Protein AF-A0A9P8FHR8-F1 (afdb_monomer_lite)

Organism: Aureobasidium melanogenum (NCBI:txid46634)

pLDDT: mean 72.05, std 17.3, range [29.52, 96.38]

Structure (mmCIF, N/CA/C/O backbone):
data_AF-A0A9P8FHR8-F1
#
_entry.id   AF-A0A9P8FHR8-F1
#
loop_
_atom_site.group_PDB
_atom_site.id
_atom_site.type_symbol
_atom_site.label_atom_id
_atom_site.label_alt_id
_atom_site.label_comp_id
_atom_site.label_asym_id
_atom_site.label_entity_id
_atom_site.label_seq_id
_atom_site.pdbx_PDB_ins_code
_atom_site.Cartn_x
_atom_site.Cartn_y
_atom_site.Cartn_z
_atom_site.occupancy
_atom_site.B_iso_or_equiv
_atom_site.auth_seq_id
_atom_site.auth_comp_id
_atom_site.auth_asym_id
_atom_site.auth_atom_id
_atom_site.pdbx_PDB_model_num
ATOM 1 N N . MET A 1 1 ? -29.906 5.627 31.603 1.00 40.66 1 MET A N 1
ATOM 2 C CA . MET A 1 1 ? -30.115 5.302 30.172 1.00 40.66 1 MET A CA 1
ATOM 3 C C . MET A 1 1 ? -28.941 4.571 29.500 1.00 40.66 1 MET A C 1
ATOM 5 O O . MET A 1 1 ? -29.143 4.064 28.410 1.00 40.66 1 MET A O 1
ATOM 9 N N . HIS A 1 2 ? -27.767 4.415 30.135 1.00 33.56 2 HIS A N 1
ATOM 10 C CA . HIS A 1 2 ? -26.610 3.702 29.551 1.00 33.56 2 HIS A CA 1
ATOM 11 C C . HIS A 1 2 ? -26.687 2.160 29.569 1.00 33.56 2 HIS A C 1
ATOM 13 O O . HIS A 1 2 ? -26.010 1.507 28.785 1.00 33.56 2 HIS A O 1
ATOM 19 N N . ALA A 1 3 ? -27.528 1.555 30.414 1.00 30.45 3 ALA A N 1
ATOM 20 C CA . ALA A 1 3 ? -27.598 0.094 30.533 1.00 30.45 3 ALA A CA 1
ATOM 21 C C . ALA A 1 3 ? -28.314 -0.595 29.352 1.00 30.45 3 ALA A C 1
ATOM 23 O O . ALA A 1 3 ? -28.038 -1.751 29.055 1.00 30.45 3 ALA A O 1
ATOM 24 N N . ALA A 1 4 ? -29.215 0.104 28.652 1.00 29.52 4 ALA A N 1
ATOM 25 C CA . ALA A 1 4 ? -30.038 -0.502 27.603 1.00 29.52 4 ALA A CA 1
ATOM 26 C C . ALA A 1 4 ? -29.271 -0.735 26.286 1.00 29.52 4 ALA A C 1
ATOM 28 O O . ALA A 1 4 ? -29.532 -1.718 25.598 1.00 29.52 4 ALA A O 1
ATOM 29 N N . ALA A 1 5 ? -28.291 0.118 25.964 1.00 36.72 5 ALA A N 1
ATOM 30 C CA . ALA A 1 5 ? -27.472 -0.025 24.757 1.00 36.72 5 ALA A CA 1
ATOM 31 C C . ALA A 1 5 ? -26.473 -1.193 24.871 1.00 36.72 5 ALA A C 1
ATOM 33 O O . ALA A 1 5 ? -26.300 -1.959 23.927 1.00 36.72 5 ALA A O 1
ATOM 34 N N . HIS A 1 6 ? -25.909 -1.404 26.066 1.00 34.78 6 HIS A N 1
ATOM 35 C CA . HIS A 1 6 ? -24.962 -2.491 26.335 1.00 34.78 6 HIS A CA 1
ATOM 36 C C . HIS A 1 6 ? -25.619 -3.888 26.297 1.00 34.78 6 HIS A C 1
ATOM 38 O O . HIS A 1 6 ? -24.959 -4.876 25.978 1.00 34.78 6 HIS A O 1
ATOM 44 N N . ILE A 1 7 ? -26.924 -3.971 26.593 1.00 37.12 7 ILE A N 1
ATOM 45 C CA . ILE A 1 7 ? -27.714 -5.219 26.594 1.00 37.12 7 ILE A CA 1
ATOM 46 C C . ILE A 1 7 ? -28.162 -5.617 25.176 1.00 37.12 7 ILE A C 1
ATOM 48 O O . ILE A 1 7 ? -28.329 -6.799 24.881 1.00 37.12 7 ILE A O 1
ATOM 52 N N . LEU A 1 8 ? -28.353 -4.650 24.276 1.00 36.44 8 LEU A N 1
ATOM 53 C CA . LEU A 1 8 ? -28.779 -4.931 22.900 1.00 36.44 8 LEU A CA 1
ATOM 54 C C . LEU A 1 8 ? -27.618 -5.402 22.011 1.00 36.44 8 LEU A C 1
ATOM 56 O O . LEU A 1 8 ? -27.826 -6.245 21.141 1.00 36.44 8 LEU A O 1
ATOM 60 N N . GLN A 1 9 ? -26.395 -4.933 22.272 1.00 40.56 9 GLN A N 1
ATOM 61 C CA . GLN A 1 9 ? -25.203 -5.309 21.501 1.00 40.56 9 GLN A CA 1
ATOM 62 C C . GLN A 1 9 ? -24.646 -6.691 21.892 1.00 40.56 9 GLN A C 1
ATOM 64 O O . GLN A 1 9 ? -24.105 -7.401 21.050 1.00 40.56 9 GLN A O 1
ATOM 69 N N . THR A 1 10 ? -24.867 -7.120 23.138 1.00 42.03 10 THR A N 1
ATOM 70 C CA . THR A 1 10 ? -24.568 -8.486 23.608 1.00 42.03 10 THR A CA 1
ATOM 71 C C . THR A 1 10 ? -25.541 -9.518 23.029 1.00 42.03 10 THR A C 1
ATOM 73 O O . THR A 1 10 ? -25.114 -10.572 22.567 1.00 42.03 10 THR A O 1
ATOM 76 N N . ARG A 1 11 ? -26.839 -9.195 22.943 1.00 40.94 11 ARG A N 1
ATOM 77 C CA . ARG A 1 11 ? -27.872 -10.142 22.481 1.00 40.94 11 ARG A CA 1
ATOM 78 C C . ARG A 1 11 ? -27.801 -10.527 21.003 1.00 40.94 11 ARG A C 1
ATOM 80 O O . ARG A 1 11 ? -28.273 -11.602 20.645 1.00 40.94 11 ARG A O 1
ATOM 87 N N . HIS A 1 12 ? -27.248 -9.683 20.130 1.00 41.75 12 HIS A N 1
ATOM 88 C CA . HIS A 1 12 ? -27.156 -10.030 18.706 1.00 41.75 12 HIS A CA 1
ATOM 89 C C . HIS A 1 12 ? -26.028 -11.042 18.433 1.00 41.75 12 HIS A C 1
ATOM 91 O O . HIS A 1 12 ? -26.186 -11.941 17.607 1.00 41.75 12 HIS A O 1
ATOM 97 N N . LEU A 1 13 ? -24.938 -10.958 19.203 1.00 41.53 13 LEU A N 1
ATOM 98 C CA . LEU A 1 13 ? -23.765 -11.830 19.095 1.00 41.53 13 LEU A CA 1
ATOM 99 C C . LEU A 1 13 ? -23.966 -13.204 19.766 1.00 41.53 13 LEU A C 1
ATOM 101 O O . LEU A 1 13 ? -23.374 -14.188 19.331 1.00 41.53 13 LEU A O 1
ATOM 105 N N . GLU A 1 14 ? -24.853 -13.306 20.762 1.00 44.50 14 GLU A N 1
ATOM 106 C CA . GLU A 1 14 ? -25.209 -14.575 21.424 1.00 44.50 14 GLU A CA 1
ATOM 107 C C . GLU A 1 14 ? -25.916 -15.579 20.492 1.00 44.50 14 GLU A C 1
ATOM 109 O O . GLU A 1 14 ? -25.831 -16.786 20.707 1.00 44.50 14 GLU A O 1
ATOM 114 N N . SER A 1 15 ? -26.578 -15.108 19.427 1.00 45.06 15 SER A N 1
ATOM 115 C CA . SER A 1 15 ? -27.344 -15.966 18.506 1.00 45.06 15 SER A CA 1
ATOM 116 C C . SER A 1 15 ? -26.491 -16.810 17.544 1.00 45.06 15 SER A C 1
ATOM 118 O O . SER A 1 15 ? -27.025 -17.674 16.851 1.00 45.06 15 SER A O 1
ATOM 120 N N . LEU A 1 16 ? -25.171 -16.587 17.516 1.00 46.62 16 LEU A N 1
ATOM 121 C CA . LEU A 1 16 ? -24.219 -17.250 16.613 1.00 46.62 16 LEU A CA 1
ATOM 122 C C . LEU A 1 16 ? -23.285 -18.246 17.325 1.00 46.62 16 LEU A C 1
ATOM 124 O O . LEU A 1 16 ? -22.397 -18.819 16.694 1.00 46.62 16 LEU A O 1
ATOM 128 N N . VAL A 1 17 ? -23.469 -18.474 18.630 1.00 49.09 17 VAL A N 1
ATOM 129 C CA . VAL A 1 17 ? -22.619 -19.379 19.415 1.00 49.09 17 VAL A CA 1
ATOM 130 C C . VAL A 1 17 ? -23.202 -20.802 19.401 1.00 49.09 17 VAL A C 1
ATOM 132 O O . VAL A 1 17 ? -24.367 -20.980 19.760 1.00 49.09 17 VAL A O 1
ATOM 135 N N . PRO A 1 18 ? -22.424 -21.841 19.033 1.00 44.66 18 PRO A N 1
ATOM 136 C CA . PRO A 1 18 ? -22.881 -23.228 19.081 1.00 44.66 18 PRO A CA 1
ATOM 137 C C . PRO A 1 18 ? -23.344 -23.607 20.493 1.00 44.66 18 PRO A C 1
ATOM 139 O O . PRO A 1 18 ? -22.619 -23.406 21.472 1.00 44.66 18 PRO A O 1
ATOM 142 N N . ALA A 1 19 ? -24.547 -24.170 20.601 1.00 44.16 19 ALA A N 1
ATOM 143 C CA . ALA A 1 19 ? -25.094 -24.642 21.867 1.00 44.16 19 ALA A CA 1
ATOM 144 C C . ALA A 1 19 ? -24.208 -25.770 22.429 1.00 44.16 19 ALA A C 1
ATOM 146 O O . ALA A 1 19 ? -24.192 -26.874 21.890 1.00 44.16 19 ALA A O 1
ATOM 147 N N . GLY A 1 20 ? -23.444 -25.486 23.491 1.00 50.34 20 GLY A N 1
ATOM 148 C CA . GLY A 1 20 ? -22.604 -26.488 24.162 1.00 50.34 20 GLY A CA 1
ATOM 149 C C . GLY A 1 20 ? -21.317 -25.982 24.825 1.00 50.34 20 GLY A C 1
ATOM 150 O O . GLY A 1 20 ? -20.656 -26.761 25.504 1.00 50.34 20 GLY A O 1
ATOM 151 N N . LEU A 1 21 ? -20.944 -24.709 24.662 1.00 48.16 21 LEU A N 1
ATOM 152 C CA . LEU A 1 21 ? -19.766 -24.133 25.328 1.00 48.16 21 LEU A CA 1
ATOM 153 C C . LEU A 1 21 ? -20.104 -23.635 26.744 1.00 48.16 21 LEU A C 1
ATOM 155 O O . LEU A 1 21 ? -21.169 -23.061 26.962 1.00 48.16 21 LEU A O 1
ATOM 159 N N . SER A 1 22 ? -19.199 -23.856 27.705 1.00 50.97 22 SER A N 1
ATOM 160 C CA . SER A 1 22 ? -19.353 -23.369 29.085 1.00 50.97 22 SER A CA 1
ATOM 161 C C . SER A 1 22 ? -19.415 -21.837 29.138 1.00 50.97 22 SER A C 1
ATOM 163 O O . SER A 1 22 ? -18.889 -21.159 28.258 1.00 50.97 22 SER A O 1
ATOM 165 N N . ALA A 1 23 ? -20.020 -21.266 30.183 1.00 50.16 23 ALA A N 1
ATOM 166 C CA . ALA A 1 23 ? -20.128 -19.813 30.343 1.00 50.16 23 ALA A CA 1
ATOM 167 C C . ALA A 1 23 ? -18.751 -19.103 30.399 1.00 50.16 23 ALA A C 1
ATOM 169 O O . ALA A 1 23 ? -18.618 -17.984 29.900 1.00 50.16 23 ALA A O 1
ATOM 170 N N . GLU A 1 24 ? -17.700 -19.756 30.923 1.00 45.12 24 GLU A N 1
ATOM 171 C CA . GLU A 1 24 ? -16.313 -19.270 30.804 1.00 45.12 24 GLU A CA 1
ATOM 172 C C . GLU A 1 24 ? -15.755 -19.375 29.372 1.00 45.12 24 GLU A C 1
ATOM 174 O O . GLU A 1 24 ? -15.021 -18.489 28.926 1.00 45.12 24 GLU A O 1
ATOM 179 N N . ALA A 1 25 ? -16.126 -20.414 28.619 1.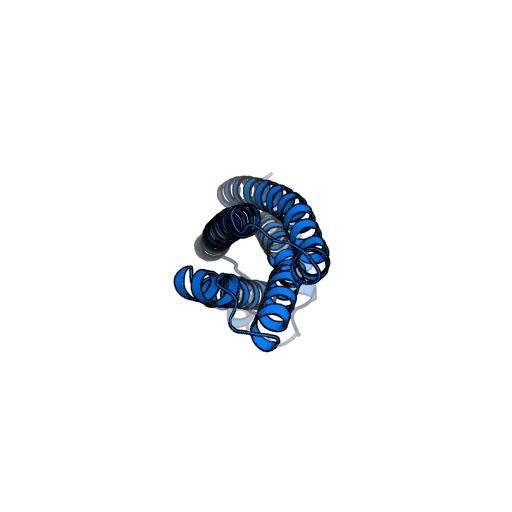00 43.97 25 ALA A N 1
ATOM 180 C CA . ALA A 1 25 ? -15.750 -20.561 27.214 1.00 43.97 25 ALA A CA 1
ATOM 181 C C . ALA A 1 25 ? -16.508 -19.578 26.302 1.00 43.97 25 ALA A C 1
ATOM 183 O O . ALA A 1 25 ? -15.982 -19.174 25.278 1.00 43.97 25 ALA A O 1
ATOM 184 N N . GLN A 1 26 ? -17.709 -19.131 26.678 1.00 45.81 26 GLN A N 1
ATOM 185 C CA . GLN A 1 26 ? -18.462 -18.094 25.959 1.00 45.81 26 GLN A CA 1
ATOM 186 C C . GLN A 1 26 ? -17.916 -16.682 26.224 1.00 45.81 26 GLN A C 1
ATOM 188 O O . GLN A 1 26 ? -17.882 -15.857 25.314 1.00 45.81 26 GLN A O 1
ATOM 193 N N . LYS A 1 27 ? -17.416 -16.412 27.439 1.00 49.81 27 LYS A N 1
ATOM 194 C CA . LYS A 1 27 ? -16.742 -15.144 27.784 1.00 49.81 27 LYS A CA 1
ATOM 195 C C . LYS A 1 27 ? -15.395 -14.942 27.089 1.00 49.81 27 LYS A C 1
ATOM 197 O O . LYS A 1 27 ? -14.960 -13.807 26.943 1.00 49.81 27 LYS A O 1
ATOM 202 N N . SER A 1 28 ? -14.736 -16.022 26.678 1.00 43.44 28 SER A N 1
ATOM 203 C CA . SER A 1 28 ? -13.379 -16.005 26.115 1.00 43.44 28 SER A CA 1
ATOM 204 C C . SER A 1 28 ? -13.323 -15.903 24.585 1.00 43.44 28 SER A C 1
ATOM 206 O O . SER A 1 28 ? -12.244 -16.049 24.015 1.00 43.44 28 SER A O 1
ATOM 208 N N . ILE A 1 29 ? -14.454 -15.657 23.905 1.00 47.12 29 ILE A N 1
ATOM 209 C CA . ILE A 1 29 ? -14.516 -15.725 22.433 1.00 47.12 29 ILE A CA 1
ATOM 210 C C . ILE A 1 29 ? -14.536 -14.355 21.720 1.00 47.12 29 ILE A C 1
ATOM 212 O O . ILE A 1 29 ? -14.174 -14.330 20.553 1.00 47.12 29 ILE A O 1
ATOM 216 N N . TRP A 1 30 ? -14.826 -13.202 22.340 1.00 56.53 30 TRP A N 1
ATOM 217 C CA . TRP A 1 30 ? -14.913 -11.947 21.555 1.00 56.53 30 TRP A CA 1
ATOM 218 C C . TRP A 1 30 ? -14.615 -10.654 22.324 1.00 56.53 30 TRP A C 1
ATOM 220 O O . TRP A 1 30 ? -15.529 -9.861 22.546 1.00 56.53 30 TRP A O 1
ATOM 230 N N . TYR A 1 31 ? -13.359 -10.368 22.675 1.00 62.97 31 TYR A N 1
ATOM 231 C CA . TYR A 1 31 ? -13.020 -9.014 23.133 1.00 62.97 31 TYR A CA 1
ATOM 232 C C . TYR A 1 31 ? -11.735 -8.500 22.485 1.00 62.97 31 TYR A C 1
ATOM 234 O O . TYR A 1 31 ? -10.643 -8.767 22.965 1.00 62.97 31 TYR A O 1
ATOM 242 N N . LEU A 1 32 ? -11.901 -7.732 21.402 1.00 66.81 32 LEU A N 1
ATOM 243 C CA . LEU A 1 32 ? -10.891 -6.774 20.945 1.00 66.81 32 LEU A CA 1
ATOM 244 C C . LEU A 1 32 ? -10.656 -5.760 22.064 1.00 66.81 32 LEU A C 1
ATOM 246 O O . LEU A 1 32 ? -11.605 -5.137 22.551 1.00 66.81 32 LEU A O 1
ATOM 250 N N . THR A 1 33 ? -9.404 -5.602 22.466 1.00 79.12 33 THR A N 1
ATOM 251 C CA . THR A 1 33 ? -9.002 -4.611 23.458 1.00 79.12 33 THR A CA 1
ATOM 252 C C . THR A 1 33 ? -8.590 -3.301 22.787 1.00 79.12 33 THR A C 1
ATOM 254 O O . THR A 1 33 ? -8.303 -3.237 21.589 1.00 79.12 33 THR A O 1
ATOM 257 N N . THR A 1 34 ? -8.522 -2.230 23.577 1.00 79.38 34 THR A N 1
ATOM 258 C CA . THR A 1 34 ? -7.906 -0.968 23.145 1.00 79.38 34 THR A CA 1
ATOM 259 C C . THR A 1 34 ? -6.454 -1.175 22.698 1.00 79.38 34 THR A C 1
ATOM 261 O O . THR A 1 34 ? -6.024 -0.541 21.741 1.00 79.38 34 THR A O 1
ATOM 264 N N . GLU A 1 35 ? -5.712 -2.071 23.356 1.00 84.25 35 GLU A N 1
ATOM 265 C CA . GLU A 1 35 ? -4.320 -2.390 23.013 1.00 84.25 35 GLU A CA 1
ATOM 266 C C . GLU A 1 35 ? -4.212 -3.087 21.649 1.00 84.25 35 GLU A C 1
ATOM 268 O O . GLU A 1 35 ? -3.348 -2.733 20.847 1.00 84.25 35 GLU A O 1
ATOM 273 N N . ASP A 1 36 ? -5.139 -3.998 21.336 1.00 82.00 36 ASP A N 1
ATOM 274 C CA . ASP A 1 36 ? -5.199 -4.657 20.026 1.00 82.00 36 ASP A CA 1
ATOM 275 C C . ASP A 1 36 ? -5.442 -3.643 18.903 1.00 82.00 36 ASP A C 1
ATOM 277 O O . ASP A 1 36 ? -4.725 -3.623 17.901 1.00 82.00 36 ASP A O 1
ATOM 281 N N . LEU A 1 37 ? -6.427 -2.755 19.081 1.00 81.88 37 LEU A N 1
ATOM 282 C CA . LEU A 1 37 ? -6.730 -1.710 18.100 1.00 81.88 37 LEU A CA 1
ATOM 283 C C . LEU A 1 37 ? -5.577 -0.728 17.921 1.00 81.88 37 LEU A C 1
ATOM 285 O O . LEU A 1 37 ? -5.288 -0.320 16.796 1.00 81.88 37 LEU A O 1
ATOM 289 N N . GLU A 1 38 ? -4.896 -0.378 19.008 1.00 86.25 38 GLU A N 1
ATOM 290 C CA . GLU A 1 38 ? -3.729 0.492 18.949 1.00 86.25 38 GLU A CA 1
ATOM 291 C C . GLU A 1 38 ? -2.562 -0.192 18.223 1.00 86.25 38 GLU A C 1
ATOM 293 O O . GLU A 1 38 ? -1.888 0.439 17.409 1.00 86.25 38 GLU A O 1
ATOM 298 N N . SER A 1 39 ? -2.379 -1.501 18.412 1.00 86.44 39 SER A N 1
ATOM 299 C CA . SER A 1 39 ? -1.413 -2.308 17.661 1.00 86.44 39 SER A CA 1
ATOM 300 C C . SER A 1 39 ? -1.708 -2.306 16.153 1.00 86.44 39 SER A C 1
ATOM 302 O O . SER A 1 39 ? -0.812 -2.037 15.345 1.00 86.44 39 SER A O 1
ATOM 304 N N . PHE A 1 40 ? -2.972 -2.501 15.752 1.00 84.94 40 PHE A N 1
ATOM 305 C CA . PHE A 1 40 ? -3.370 -2.415 14.339 1.00 84.94 40 PHE A CA 1
ATOM 306 C C . PHE A 1 40 ? -3.172 -1.012 13.765 1.00 84.94 40 PHE A C 1
ATOM 308 O O . PHE A 1 40 ? -2.647 -0.863 12.658 1.00 84.94 40 PHE A O 1
ATOM 315 N N . ARG A 1 41 ? -3.535 0.027 14.525 1.00 90.06 41 ARG A N 1
ATOM 316 C CA . ARG A 1 41 ? -3.350 1.423 14.118 1.00 90.06 41 ARG A CA 1
ATOM 317 C C . ARG A 1 41 ? -1.873 1.755 13.926 1.00 90.06 41 ARG A C 1
ATOM 319 O O . ARG A 1 41 ? -1.507 2.343 12.911 1.00 90.06 41 ARG A O 1
ATOM 326 N N . ILE A 1 42 ? -1.010 1.342 14.854 1.00 90.31 42 ILE A N 1
ATOM 327 C CA . ILE A 1 42 ? 0.446 1.494 14.732 1.00 90.31 42 ILE A CA 1
ATOM 328 C C . ILE A 1 42 ? 0.948 0.818 13.453 1.00 90.31 42 ILE A C 1
ATOM 330 O O . ILE A 1 42 ? 1.820 1.363 12.775 1.00 90.31 42 ILE A O 1
ATOM 334 N N . ASN A 1 43 ? 0.402 -0.342 13.086 1.00 85.75 43 ASN A N 1
ATOM 335 C CA . ASN A 1 43 ? 0.802 -0.992 11.848 1.00 85.75 43 ASN A CA 1
ATOM 336 C C . ASN A 1 43 ? 0.357 -0.236 10.586 1.00 85.75 43 ASN A C 1
ATOM 338 O O . ASN A 1 43 ? 1.139 -0.133 9.637 1.00 85.75 43 ASN A O 1
ATOM 342 N N . LEU A 1 44 ? -0.854 0.329 10.572 1.00 86.81 44 LEU A N 1
ATOM 343 C CA . LEU A 1 44 ? -1.288 1.229 9.497 1.00 86.81 44 LEU A CA 1
ATOM 344 C C . LEU A 1 44 ? -0.308 2.403 9.341 1.00 86.81 44 LEU A C 1
ATOM 346 O O . LEU A 1 44 ? 0.137 2.685 8.228 1.00 86.81 44 LEU A O 1
ATOM 350 N N . VAL A 1 45 ? 0.097 3.031 10.452 1.00 91.31 45 VAL A N 1
ATOM 351 C CA . VAL A 1 45 ? 1.085 4.125 10.452 1.00 91.31 45 VAL A CA 1
ATOM 352 C C . VAL A 1 45 ? 2.409 3.679 9.840 1.00 91.31 45 VAL A C 1
ATOM 354 O O . VAL A 1 45 ? 2.886 4.314 8.902 1.00 91.31 45 VAL A O 1
ATOM 357 N N . LYS A 1 46 ? 2.974 2.566 10.320 1.00 87.56 46 LYS A N 1
ATOM 358 C CA . LYS A 1 46 ? 4.247 2.029 9.815 1.00 87.56 46 LYS A CA 1
ATOM 359 C C . LYS A 1 46 ? 4.180 1.705 8.326 1.00 87.56 46 LYS A C 1
ATOM 361 O O . LYS A 1 46 ? 5.071 2.066 7.567 1.00 87.56 46 LYS A O 1
ATOM 366 N N . THR A 1 47 ? 3.101 1.061 7.893 1.00 82.94 47 THR A N 1
ATOM 367 C CA . THR A 1 47 ? 2.908 0.669 6.491 1.00 82.94 47 THR A CA 1
ATOM 368 C C . THR A 1 47 ? 2.777 1.898 5.585 1.00 82.94 47 THR A C 1
ATOM 370 O O . THR A 1 47 ? 3.348 1.934 4.491 1.00 82.94 47 THR A O 1
ATOM 373 N N . ARG A 1 48 ? 2.101 2.952 6.057 1.00 91.00 48 ARG A N 1
ATOM 374 C CA . ARG A 1 48 ? 2.063 4.253 5.380 1.00 91.00 48 ARG A CA 1
ATOM 375 C C . ARG A 1 48 ? 3.456 4.884 5.294 1.00 91.00 48 ARG A C 1
ATOM 377 O O . ARG A 1 48 ? 3.844 5.361 4.235 1.00 91.00 48 ARG A O 1
ATOM 384 N N . GLU A 1 49 ? 4.231 4.878 6.374 1.00 87.19 49 GLU A N 1
ATOM 385 C CA . GLU A 1 49 ? 5.598 5.421 6.376 1.00 87.19 49 GLU A CA 1
ATOM 386 C C . GLU A 1 49 ? 6.519 4.680 5.396 1.00 87.19 49 GLU A C 1
ATOM 388 O O . GLU A 1 49 ? 7.237 5.321 4.632 1.00 87.19 49 GLU A O 1
ATOM 393 N N . MET A 1 50 ? 6.434 3.348 5.325 1.00 81.88 50 MET A N 1
ATOM 394 C CA . MET A 1 50 ? 7.150 2.555 4.315 1.00 81.88 50 MET A CA 1
ATOM 395 C C . MET A 1 50 ? 6.722 2.919 2.888 1.00 81.88 50 MET A C 1
ATOM 397 O O . MET A 1 50 ? 7.555 3.030 1.991 1.00 81.88 50 MET A O 1
ATOM 401 N N . THR A 1 51 ? 5.429 3.175 2.676 1.00 84.19 51 THR A N 1
ATOM 402 C CA . THR A 1 51 ? 4.910 3.628 1.376 1.00 84.19 51 THR A CA 1
ATOM 403 C C . THR A 1 51 ? 5.519 4.977 0.967 1.00 84.19 51 THR A C 1
ATOM 405 O O . THR A 1 51 ? 5.883 5.151 -0.194 1.00 84.19 51 THR A O 1
ATOM 408 N N . ALA A 1 52 ? 5.724 5.904 1.912 1.00 85.44 52 ALA A N 1
ATOM 409 C CA . ALA A 1 52 ? 6.408 7.175 1.646 1.00 85.44 52 ALA A CA 1
ATOM 410 C C . ALA A 1 52 ? 7.881 6.984 1.234 1.00 85.44 52 ALA A C 1
ATOM 412 O O . ALA A 1 52 ? 8.383 7.701 0.368 1.00 85.44 52 ALA A O 1
ATOM 413 N N . VAL A 1 53 ? 8.579 5.999 1.813 1.00 82.81 53 VAL A N 1
ATOM 414 C CA . VAL A 1 53 ? 9.952 5.644 1.403 1.00 82.81 53 VAL A CA 1
ATOM 415 C C . VAL A 1 53 ? 9.971 5.134 -0.041 1.00 82.81 53 VAL A C 1
ATOM 417 O O . VAL A 1 53 ? 10.805 5.567 -0.838 1.00 82.81 53 VAL A O 1
ATOM 420 N N . ILE A 1 54 ? 9.017 4.272 -0.408 1.00 78.50 54 ILE A N 1
ATOM 421 C CA . ILE A 1 54 ? 8.867 3.765 -1.781 1.00 78.50 54 ILE A CA 1
ATOM 422 C C . ILE A 1 54 ? 8.561 4.910 -2.759 1.00 78.50 54 ILE A C 1
ATOM 424 O O . ILE A 1 54 ? 9.135 4.959 -3.849 1.00 78.50 54 ILE A O 1
ATOM 428 N N . GLU A 1 55 ? 7.698 5.855 -2.379 1.00 83.50 55 GLU A N 1
ATOM 429 C CA . GLU A 1 55 ? 7.399 7.045 -3.182 1.00 83.50 55 GLU A CA 1
ATOM 430 C C . GLU A 1 55 ? 8.655 7.893 -3.433 1.00 83.50 55 GLU A C 1
ATOM 432 O O . GLU A 1 55 ? 8.935 8.281 -4.572 1.00 83.50 55 GLU A O 1
ATOM 437 N N . ALA A 1 56 ? 9.450 8.141 -2.390 1.00 83.75 56 ALA A N 1
ATOM 438 C CA . ALA A 1 56 ? 10.700 8.884 -2.506 1.00 83.75 56 ALA A CA 1
ATOM 439 C C . ALA A 1 56 ? 11.693 8.178 -3.445 1.00 83.75 56 ALA A C 1
ATOM 441 O O . ALA A 1 56 ? 12.273 8.821 -4.325 1.00 83.75 56 ALA A O 1
ATOM 442 N N . ALA A 1 57 ? 11.830 6.853 -3.324 1.00 76.25 57 ALA A N 1
ATOM 443 C CA . ALA A 1 57 ? 12.663 6.048 -4.215 1.00 76.25 57 ALA A CA 1
ATOM 444 C C . ALA A 1 57 ? 12.178 6.112 -5.678 1.00 76.25 57 ALA A C 1
ATOM 446 O O . ALA A 1 57 ? 12.986 6.278 -6.595 1.00 76.25 57 ALA A O 1
ATOM 447 N N . LEU A 1 58 ? 10.861 6.068 -5.919 1.00 79.75 58 LEU A N 1
ATOM 448 C CA . LEU A 1 58 ? 10.283 6.259 -7.257 1.00 79.75 58 LEU A CA 1
ATOM 449 C C . LEU A 1 58 ? 10.573 7.649 -7.831 1.00 79.75 58 LEU A C 1
ATOM 451 O O . LEU A 1 58 ? 10.866 7.787 -9.022 1.00 79.75 58 LEU A O 1
ATOM 455 N N . GLN A 1 59 ? 10.482 8.692 -7.007 1.00 83.12 59 GLN A N 1
ATOM 456 C CA . GLN A 1 59 ? 10.757 10.063 -7.429 1.00 83.12 59 GLN A CA 1
ATOM 457 C C . GLN A 1 59 ? 12.243 10.257 -7.768 1.00 83.12 59 GLN A C 1
ATOM 459 O O . GLN A 1 59 ? 12.570 10.922 -8.760 1.00 83.12 59 GLN A O 1
ATOM 464 N N . GLN A 1 60 ? 13.140 9.646 -6.994 1.00 79.06 60 GLN A N 1
ATOM 465 C CA . GLN A 1 60 ? 14.571 9.625 -7.288 1.00 79.06 60 GLN A CA 1
ATOM 466 C C . GLN A 1 60 ? 14.852 8.889 -8.603 1.00 79.06 60 GLN A C 1
ATOM 468 O O . GLN A 1 60 ? 15.494 9.451 -9.492 1.00 79.06 60 GLN A O 1
ATOM 473 N N . LEU A 1 61 ? 14.270 7.702 -8.794 1.00 75.25 61 LEU A N 1
ATOM 474 C CA . LEU A 1 61 ? 14.367 6.951 -10.043 1.00 75.25 61 LEU A CA 1
ATOM 475 C C . LEU A 1 61 ? 13.894 7.769 -11.253 1.00 75.25 61 LEU A C 1
ATOM 477 O O . LEU A 1 61 ? 14.558 7.792 -12.287 1.00 75.25 61 LEU A O 1
ATOM 481 N N . ASN A 1 62 ? 12.754 8.453 -11.144 1.00 78.94 62 ASN A N 1
ATOM 482 C CA . ASN A 1 62 ? 12.235 9.288 -12.228 1.00 78.94 62 ASN A CA 1
ATOM 483 C C . ASN A 1 62 ? 13.212 10.413 -12.603 1.00 78.94 62 ASN A C 1
ATOM 485 O O . ASN A 1 62 ? 13.370 10.734 -13.781 1.00 78.94 62 ASN A O 1
ATOM 489 N N . THR A 1 63 ? 13.881 10.987 -11.603 1.00 79.12 63 THR A N 1
ATOM 490 C CA . THR A 1 63 ? 14.895 12.032 -11.787 1.00 79.12 63 THR A CA 1
ATOM 491 C C . THR A 1 63 ? 16.123 11.476 -12.503 1.00 79.12 63 THR A C 1
ATOM 493 O O . THR A 1 63 ? 16.590 12.065 -13.474 1.00 79.12 63 THR A O 1
ATOM 496 N N . GLU A 1 64 ? 16.610 10.304 -12.103 1.00 74.25 64 GLU A N 1
ATOM 497 C CA . GLU A 1 64 ? 17.732 9.646 -12.778 1.00 74.25 64 GLU A CA 1
ATOM 498 C C . GLU A 1 64 ? 17.397 9.266 -14.221 1.00 74.25 64 GLU A C 1
ATOM 500 O O . GLU A 1 64 ? 18.166 9.559 -15.134 1.00 74.25 64 GLU A O 1
ATOM 505 N N . ILE A 1 65 ? 16.212 8.699 -14.454 1.00 72.44 65 ILE A N 1
ATOM 506 C CA . ILE A 1 65 ? 15.711 8.402 -15.798 1.00 72.44 65 ILE A CA 1
ATOM 507 C C . ILE A 1 65 ? 15.609 9.683 -16.646 1.00 72.44 65 ILE A C 1
ATOM 509 O O . ILE A 1 65 ? 15.834 9.639 -17.854 1.00 72.44 65 ILE A O 1
ATOM 513 N N . HIS A 1 66 ? 15.254 10.824 -16.052 1.00 72.31 66 HIS A N 1
ATOM 514 C CA . HIS A 1 66 ? 15.231 12.108 -16.754 1.00 72.31 66 HIS A CA 1
ATOM 515 C C . HIS A 1 66 ? 16.640 12.617 -17.098 1.00 72.31 66 HIS A C 1
ATOM 517 O O . HIS A 1 66 ? 16.829 13.183 -18.171 1.00 72.31 66 HIS A O 1
ATOM 523 N N . ASN A 1 67 ? 17.617 12.380 -16.220 1.00 68.44 67 ASN A N 1
ATOM 524 C CA . ASN A 1 67 ? 18.997 12.849 -16.369 1.00 68.44 67 ASN A CA 1
ATOM 525 C C . ASN A 1 67 ? 19.841 12.001 -17.333 1.00 68.44 67 ASN A C 1
ATOM 527 O O . ASN A 1 67 ? 20.860 12.473 -17.838 1.00 68.44 67 ASN A O 1
ATOM 531 N N . ILE A 1 68 ? 19.447 10.755 -17.607 1.00 65.25 68 ILE A N 1
ATOM 532 C CA . ILE A 1 68 ? 20.074 9.963 -18.667 1.00 65.25 68 ILE A CA 1
ATOM 533 C C . ILE A 1 68 ? 19.707 10.616 -20.009 1.00 65.25 68 ILE A C 1
ATOM 535 O O . ILE A 1 68 ? 18.533 10.728 -20.348 1.00 65.25 68 ILE A O 1
ATOM 539 N N . ASN A 1 69 ? 20.702 11.029 -20.800 1.00 54.78 69 ASN A N 1
ATOM 540 C CA . ASN A 1 69 ? 20.490 11.474 -22.182 1.00 54.78 69 ASN A CA 1
ATOM 541 C C . ASN A 1 69 ? 20.051 10.274 -23.039 1.00 54.78 69 ASN A C 1
ATOM 543 O O . ASN A 1 69 ? 20.877 9.546 -23.592 1.00 54.78 69 ASN A O 1
ATOM 547 N N . ILE A 1 70 ? 18.742 10.023 -23.097 1.00 61.09 70 ILE A N 1
ATOM 548 C CA . ILE A 1 70 ? 18.170 8.868 -23.794 1.00 61.09 70 ILE A CA 1
ATOM 549 C C . ILE A 1 70 ? 17.885 9.228 -25.254 1.00 61.09 70 ILE A C 1
ATOM 551 O O . ILE A 1 70 ? 16.960 9.983 -25.543 1.00 61.09 70 ILE A O 1
ATOM 555 N N . CYS A 1 71 ? 18.644 8.649 -26.185 1.00 53.62 71 CYS A N 1
ATOM 556 C CA . CYS A 1 71 ? 18.433 8.806 -27.627 1.00 53.62 71 CYS A CA 1
ATOM 557 C C . CYS A 1 71 ? 18.115 7.459 -28.296 1.00 53.62 71 CYS A C 1
ATOM 559 O O . CYS A 1 71 ? 18.523 6.395 -27.826 1.00 53.62 71 CYS A O 1
ATOM 561 N N . GLY A 1 72 ? 17.399 7.502 -29.424 1.00 59.78 72 GLY A N 1
ATOM 562 C CA . GLY A 1 72 ? 17.127 6.318 -30.244 1.00 59.78 72 GLY A CA 1
ATOM 563 C C . GLY A 1 72 ? 16.222 5.273 -29.556 1.00 59.78 72 GLY A C 1
ATOM 564 O O . GLY A 1 72 ? 15.342 5.648 -28.781 1.00 59.78 72 GLY A O 1
ATOM 565 N N . PRO A 1 73 ? 16.415 3.963 -29.813 1.00 59.53 73 PRO A N 1
ATOM 566 C CA . PRO A 1 73 ? 15.534 2.883 -29.337 1.00 59.53 73 PRO A CA 1
ATOM 567 C C . PRO A 1 73 ? 15.342 2.798 -27.813 1.00 59.53 73 PRO A C 1
ATOM 569 O O . PRO A 1 73 ? 14.324 2.288 -27.346 1.00 59.53 73 PRO A O 1
ATOM 572 N N . ILE A 1 74 ? 16.297 3.312 -27.030 1.00 65.12 74 ILE A N 1
ATOM 573 C CA . ILE A 1 74 ? 16.220 3.334 -25.561 1.00 65.12 74 ILE A CA 1
ATOM 574 C C . ILE A 1 74 ? 15.147 4.332 -25.097 1.00 65.12 74 ILE A C 1
ATOM 576 O O . ILE A 1 74 ? 14.422 4.053 -24.147 1.00 65.12 74 ILE A O 1
ATOM 580 N N . SER A 1 75 ? 14.978 5.456 -25.805 1.00 68.69 75 SER A N 1
ATOM 581 C CA . SER A 1 75 ? 13.946 6.455 -25.493 1.00 68.69 75 SER A CA 1
ATOM 582 C C . SER A 1 75 ? 12.542 5.853 -25.621 1.00 68.69 75 SER A C 1
ATOM 584 O O . SER A 1 75 ? 11.739 5.911 -24.689 1.00 68.69 75 SER A O 1
ATOM 586 N N . THR A 1 76 ? 12.299 5.118 -26.712 1.00 72.75 76 THR A N 1
ATOM 587 C CA . THR A 1 76 ? 11.032 4.414 -26.968 1.00 72.75 76 THR A CA 1
ATOM 588 C C . THR A 1 76 ? 10.710 3.359 -25.904 1.00 72.75 76 THR A C 1
ATOM 590 O O . THR A 1 76 ? 9.542 3.111 -25.612 1.00 72.75 76 THR A O 1
ATOM 593 N N . ALA A 1 77 ? 11.731 2.741 -25.305 1.00 72.81 77 ALA A N 1
ATOM 594 C CA . ALA A 1 77 ? 11.560 1.739 -24.257 1.00 72.81 77 ALA A CA 1
ATOM 595 C C . ALA A 1 77 ? 11.329 2.356 -22.861 1.00 72.81 77 ALA A C 1
ATOM 597 O O . ALA A 1 77 ? 10.711 1.725 -22.004 1.00 72.81 77 ALA A O 1
ATOM 598 N N . VAL A 1 78 ? 11.784 3.593 -22.637 1.00 77.81 78 VAL A N 1
ATOM 599 C CA . VAL A 1 78 ? 11.674 4.307 -21.354 1.00 77.81 78 VAL A CA 1
ATOM 600 C C . VAL A 1 78 ? 10.383 5.127 -21.234 1.00 77.81 78 VAL A C 1
ATOM 602 O O . VAL A 1 78 ? 9.855 5.280 -20.131 1.0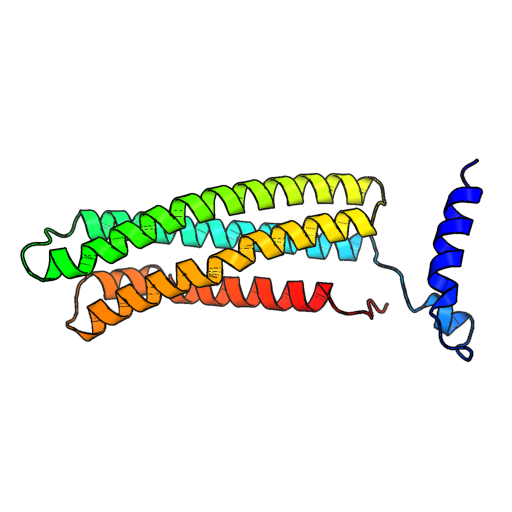0 77.81 78 VAL A O 1
ATOM 605 N N . ASP A 1 79 ? 9.821 5.623 -22.336 1.00 81.56 79 ASP A N 1
ATOM 606 C CA . ASP A 1 79 ? 8.575 6.405 -22.318 1.00 81.56 79 ASP A CA 1
ATOM 607 C C . ASP A 1 79 ? 7.384 5.703 -21.630 1.00 81.56 79 ASP A C 1
ATOM 609 O O . ASP A 1 79 ? 6.688 6.353 -20.834 1.00 81.56 79 ASP A O 1
ATOM 613 N N . PRO A 1 80 ? 7.136 4.393 -21.851 1.00 83.56 80 PRO A N 1
ATOM 614 C CA . PRO A 1 80 ? 6.110 3.659 -21.114 1.00 83.56 80 PRO A CA 1
ATOM 615 C C . PRO A 1 80 ? 6.356 3.646 -19.601 1.00 83.56 80 PRO A C 1
ATOM 617 O O . PRO A 1 80 ? 5.401 3.780 -18.837 1.00 83.56 80 PRO A O 1
ATOM 620 N N . ILE A 1 81 ? 7.619 3.569 -19.169 1.00 82.25 81 ILE A N 1
ATOM 621 C CA . ILE A 1 81 ? 8.011 3.563 -17.752 1.00 82.25 81 ILE A CA 1
ATOM 622 C C . ILE A 1 81 ? 7.783 4.937 -17.128 1.00 82.25 81 ILE A C 1
ATOM 624 O O . ILE A 1 81 ? 7.146 5.038 -16.085 1.00 82.25 81 ILE A O 1
ATOM 628 N N . LYS A 1 82 ? 8.192 6.023 -17.800 1.00 83.19 82 LYS A N 1
ATOM 629 C CA . LYS A 1 82 ? 7.894 7.400 -17.355 1.00 83.19 82 LYS A CA 1
ATOM 630 C C . LYS A 1 82 ? 6.390 7.643 -17.217 1.00 83.19 82 LYS A C 1
ATOM 632 O O . LYS A 1 82 ? 5.944 8.399 -16.354 1.00 83.19 82 LYS A O 1
ATOM 637 N N . ARG A 1 83 ? 5.575 7.049 -18.095 1.00 87.06 83 ARG A N 1
ATOM 638 C CA . ARG A 1 83 ? 4.108 7.119 -17.996 1.00 87.06 83 ARG A CA 1
ATOM 639 C C . ARG A 1 83 ? 3.584 6.300 -16.813 1.00 87.06 83 ARG A C 1
ATOM 641 O O . ARG A 1 83 ? 2.725 6.799 -16.093 1.00 87.06 83 ARG A O 1
ATOM 648 N N . ALA A 1 84 ? 4.112 5.096 -16.598 1.00 86.62 84 ALA A N 1
ATOM 649 C CA . ALA A 1 84 ? 3.747 4.247 -15.467 1.00 86.62 84 ALA A CA 1
ATOM 650 C C . ALA A 1 84 ? 4.096 4.903 -14.122 1.00 86.62 84 ALA A C 1
ATOM 652 O O . ALA A 1 84 ? 3.236 4.952 -13.249 1.00 86.62 84 ALA A O 1
ATOM 653 N N . ILE A 1 85 ? 5.292 5.491 -13.988 1.00 86.50 85 ILE A N 1
ATOM 654 C CA . ILE A 1 85 ? 5.716 6.214 -12.779 1.00 86.50 85 ILE A CA 1
ATOM 655 C C . ILE A 1 85 ? 4.787 7.399 -12.491 1.00 86.50 85 ILE A C 1
ATOM 657 O O . ILE A 1 85 ? 4.325 7.541 -11.364 1.00 86.50 85 ILE A O 1
ATOM 661 N N . ARG A 1 86 ? 4.452 8.217 -13.500 1.00 87.31 86 ARG A N 1
ATOM 662 C CA . ARG A 1 86 ? 3.520 9.348 -13.323 1.00 87.31 86 ARG A CA 1
ATOM 663 C C . ARG A 1 86 ? 2.147 8.898 -12.830 1.00 87.31 86 ARG A C 1
ATOM 665 O O . ARG A 1 86 ? 1.652 9.440 -11.852 1.00 87.31 86 ARG A O 1
ATOM 672 N N . LYS A 1 87 ? 1.580 7.866 -13.459 1.00 89.00 87 LYS A N 1
ATOM 673 C CA . LYS A 1 87 ? 0.295 7.300 -13.034 1.00 89.00 87 LYS A CA 1
ATOM 674 C C . LYS A 1 87 ? 0.371 6.710 -11.624 1.00 89.00 87 LYS A C 1
ATOM 676 O O . LYS A 1 87 ? -0.559 6.859 -10.845 1.00 89.00 87 LYS A O 1
ATOM 681 N N . CYS A 1 88 ? 1.469 6.030 -11.296 1.00 87.81 88 CYS A N 1
ATOM 682 C CA . CYS A 1 88 ? 1.675 5.475 -9.963 1.00 87.81 88 CYS A CA 1
ATOM 683 C C . CYS A 1 88 ? 1.755 6.579 -8.910 1.00 87.81 88 CYS A C 1
ATOM 685 O O . CYS A 1 88 ? 1.181 6.410 -7.846 1.00 87.81 88 CYS A O 1
ATOM 687 N N . LYS A 1 89 ? 2.400 7.711 -9.209 1.00 87.69 89 LYS A N 1
ATOM 688 C CA . LYS A 1 89 ? 2.497 8.842 -8.282 1.00 87.69 89 LYS A CA 1
ATOM 689 C C . LYS A 1 89 ? 1.126 9.392 -7.886 1.00 87.69 89 LYS A C 1
ATOM 691 O O . LYS A 1 89 ? 0.864 9.526 -6.702 1.00 87.69 89 LYS A O 1
ATOM 696 N N . GLU A 1 90 ? 0.246 9.634 -8.858 1.00 87.12 90 GLU A N 1
ATOM 697 C CA . GLU A 1 90 ? -1.125 10.108 -8.596 1.00 87.12 90 GLU A CA 1
ATOM 698 C C . GLU A 1 90 ? -1.898 9.137 -7.686 1.00 87.12 90 GLU A C 1
ATOM 700 O O . GLU A 1 90 ? -2.602 9.544 -6.765 1.00 87.12 90 GLU A O 1
ATOM 705 N N . VAL A 1 91 ? -1.733 7.833 -7.925 1.00 88.69 91 VAL A N 1
ATOM 706 C CA . VAL A 1 91 ? -2.387 6.783 -7.133 1.00 88.69 91 VAL A CA 1
ATOM 707 C C . VAL A 1 91 ? -1.783 6.681 -5.726 1.00 88.69 91 VAL A C 1
ATOM 709 O O . VAL A 1 91 ? -2.530 6.542 -4.763 1.00 88.69 91 VAL A O 1
ATOM 712 N N . VAL A 1 92 ? -0.457 6.779 -5.590 1.00 89.38 92 VAL A N 1
ATOM 713 C CA . VAL A 1 92 ? 0.243 6.768 -4.293 1.00 89.38 92 VAL A CA 1
ATOM 714 C C . VAL A 1 92 ? -0.173 7.967 -3.447 1.00 89.38 92 VAL A C 1
ATOM 716 O O . VAL A 1 92 ? -0.521 7.779 -2.288 1.00 89.38 92 VAL A O 1
ATOM 719 N N . GLU A 1 93 ? -0.196 9.171 -4.020 1.00 90.00 93 GLU A N 1
ATOM 720 C CA . GLU A 1 93 ? -0.598 10.395 -3.319 1.00 90.00 93 GLU A CA 1
ATOM 721 C C . GLU A 1 93 ? -2.023 10.270 -2.759 1.00 90.00 93 GLU A C 1
ATOM 723 O O . GLU A 1 93 ? -2.240 10.460 -1.561 1.00 90.00 93 GLU A O 1
ATOM 728 N N . SER A 1 94 ? -2.972 9.833 -3.594 1.00 90.88 94 SER A N 1
ATOM 729 C CA . SER A 1 94 ? -4.361 9.613 -3.177 1.00 90.88 94 SER A CA 1
ATOM 730 C C . SER A 1 94 ? -4.494 8.525 -2.102 1.00 90.88 94 SER A C 1
ATOM 732 O O . SER A 1 94 ? -5.219 8.707 -1.121 1.00 90.88 94 SER A O 1
ATOM 734 N N . ALA A 1 95 ? -3.775 7.408 -2.246 1.00 90.88 95 ALA A N 1
ATOM 735 C CA . ALA A 1 95 ? -3.807 6.320 -1.274 1.00 90.88 95 ALA A CA 1
ATOM 736 C C . ALA A 1 95 ? -3.212 6.733 0.082 1.00 90.88 95 ALA A C 1
ATOM 738 O O . ALA A 1 95 ? -3.747 6.386 1.136 1.00 90.88 95 ALA A O 1
ATOM 739 N N . MET A 1 96 ? -2.127 7.508 0.062 1.00 92.12 96 MET A N 1
ATOM 740 C CA . MET A 1 96 ? -1.454 8.024 1.253 1.00 92.12 96 MET A CA 1
ATOM 741 C C . MET A 1 96 ? -2.308 9.041 2.010 1.00 92.12 96 MET A C 1
ATOM 743 O O . MET A 1 96 ? -2.351 9.004 3.243 1.00 92.12 96 MET A O 1
ATOM 747 N N . GLU A 1 97 ? -3.000 9.928 1.290 1.00 93.56 97 GLU A N 1
ATOM 748 C CA . GLU A 1 97 ? -3.968 10.855 1.878 1.00 93.56 97 GLU A CA 1
ATOM 749 C C . GLU A 1 97 ? -5.114 10.088 2.546 1.00 93.56 97 GLU A C 1
ATOM 751 O O . GLU A 1 97 ? -5.369 10.281 3.736 1.00 93.56 97 GLU A O 1
ATOM 756 N N . SER A 1 98 ? -5.722 9.139 1.827 1.00 93.31 98 SER A N 1
ATOM 757 C CA . SER A 1 98 ? -6.798 8.297 2.356 1.00 93.31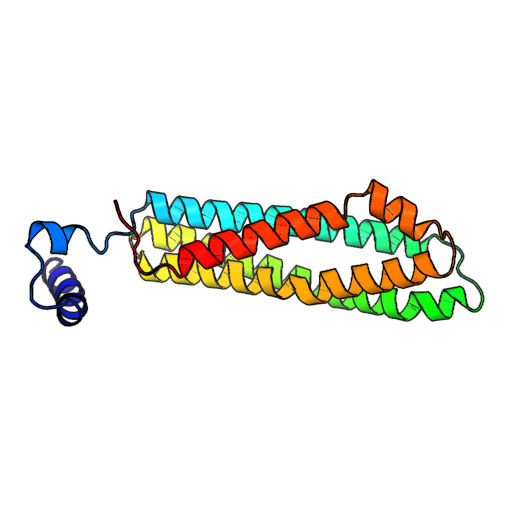 98 SER A CA 1
ATOM 758 C C . SER A 1 98 ? -6.370 7.538 3.616 1.00 93.31 98 SER A C 1
ATOM 760 O O . SER A 1 98 ? -7.049 7.594 4.642 1.00 93.31 98 SER A O 1
ATOM 762 N N . ALA A 1 99 ? -5.201 6.895 3.599 1.00 91.88 99 ALA A N 1
ATOM 763 C CA . ALA A 1 99 ? -4.694 6.165 4.755 1.00 91.88 99 ALA A CA 1
ATOM 764 C C . ALA A 1 99 ? -4.398 7.066 5.962 1.00 91.88 99 ALA A C 1
ATOM 766 O O . ALA A 1 99 ? -4.581 6.641 7.103 1.00 91.88 99 ALA A O 1
ATOM 767 N N . ARG A 1 100 ? -3.965 8.316 5.742 1.00 94.56 100 ARG A N 1
ATOM 768 C CA . ARG A 1 100 ? -3.806 9.301 6.823 1.00 94.56 100 ARG A CA 1
ATOM 769 C C . ARG A 1 100 ? -5.155 9.682 7.425 1.00 94.56 100 ARG A C 1
ATOM 771 O O . ARG A 1 100 ? -5.272 9.676 8.647 1.00 94.56 100 ARG A O 1
ATOM 778 N N . THR A 1 101 ? -6.171 9.931 6.603 1.00 96.38 101 THR A N 1
ATOM 779 C CA . THR A 1 101 ? -7.532 10.182 7.098 1.00 96.38 101 THR A CA 1
ATOM 780 C C . THR A 1 101 ? -8.038 9.010 7.940 1.00 96.38 101 THR A C 1
ATOM 782 O O . THR A 1 101 ? -8.556 9.216 9.034 1.00 96.38 101 THR A O 1
ATOM 785 N N . GLN A 1 102 ? -7.831 7.774 7.485 1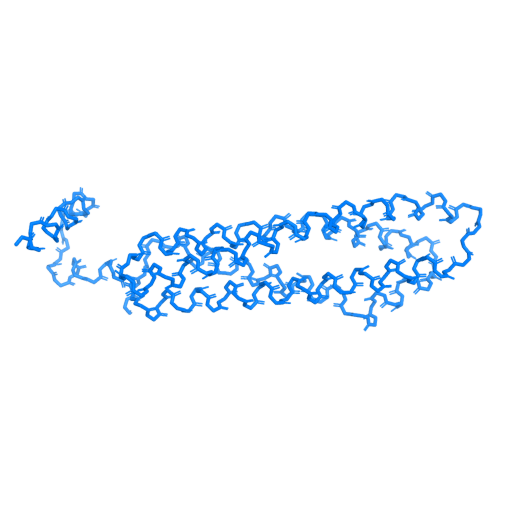.00 94.88 102 GLN A N 1
ATOM 786 C CA . GLN A 1 102 ? -8.251 6.583 8.226 1.00 94.88 102 GLN A CA 1
ATOM 787 C C . GLN A 1 102 ? -7.479 6.379 9.537 1.00 94.88 102 GLN A C 1
ATOM 789 O O . GLN A 1 102 ? -8.040 5.930 10.539 1.00 94.88 102 GLN A O 1
ATOM 794 N N . GLU A 1 103 ? -6.203 6.762 9.582 1.00 94.25 103 GLU A N 1
ATOM 795 C CA . GLU A 1 103 ? -5.434 6.795 10.828 1.00 94.25 103 GLU A CA 1
ATOM 796 C C . GLU A 1 103 ? -6.041 7.775 11.850 1.00 94.25 103 GLU A C 1
ATOM 798 O O . GLU A 1 103 ? -6.179 7.448 13.029 1.00 94.25 103 GLU A O 1
ATOM 803 N N . GLU A 1 104 ? -6.411 8.977 11.411 1.00 95.50 104 GLU A N 1
ATOM 804 C CA . GLU A 1 104 ? -7.007 9.999 12.278 1.00 95.50 104 GLU A CA 1
ATOM 805 C C . GLU A 1 104 ? -8.394 9.574 12.777 1.00 95.50 104 GLU A C 1
ATOM 807 O O . GLU A 1 104 ? -8.686 9.673 13.973 1.00 95.50 104 GLU A O 1
ATOM 812 N N . VAL A 1 105 ? -9.224 9.032 11.880 1.00 94.44 105 VAL A N 1
ATOM 813 C CA . VAL A 1 105 ? -10.557 8.507 12.203 1.00 94.44 105 VAL A CA 1
ATOM 814 C C . VAL A 1 105 ? -10.461 7.348 13.192 1.00 94.44 105 VAL A C 1
ATOM 816 O O . VAL A 1 105 ? -11.136 7.361 14.221 1.00 94.44 105 VAL A O 1
ATOM 819 N N . SER A 1 106 ? -9.597 6.364 12.928 1.00 89.12 106 SER A N 1
ATOM 820 C CA . SER A 1 106 ? -9.431 5.211 13.819 1.00 89.12 106 SER A CA 1
ATOM 821 C C . SER A 1 106 ? -8.960 5.620 15.212 1.00 89.12 106 SER A C 1
ATOM 823 O O . SER A 1 106 ? -9.497 5.114 16.194 1.00 89.12 106 SER A O 1
ATOM 825 N N . ARG A 1 107 ? -8.044 6.591 15.325 1.00 93.00 107 ARG A N 1
ATOM 826 C CA . ARG A 1 107 ? -7.604 7.139 16.618 1.00 93.00 107 ARG A CA 1
ATOM 827 C C . ARG A 1 107 ? -8.777 7.692 17.433 1.00 93.00 107 ARG A C 1
ATOM 829 O O . ARG A 1 107 ? -8.970 7.286 18.576 1.00 93.00 107 ARG A O 1
ATOM 836 N N . ALA A 1 108 ? -9.598 8.551 16.829 1.00 93.88 108 ALA A N 1
ATOM 837 C CA . ALA A 1 108 ? -10.762 9.130 17.500 1.00 93.88 108 ALA A CA 1
ATOM 838 C C . ALA A 1 108 ? -11.795 8.062 17.909 1.00 93.88 108 ALA A C 1
ATOM 840 O O . ALA A 1 108 ? -12.420 8.160 18.965 1.00 93.88 108 ALA A O 1
ATOM 841 N N . LEU A 1 109 ? -11.976 7.023 17.090 1.00 86.31 109 LEU A N 1
ATOM 842 C CA . LEU A 1 109 ? -12.901 5.924 17.379 1.00 86.31 109 LEU A CA 1
ATOM 843 C C . LEU A 1 109 ? -12.399 5.018 18.514 1.00 86.31 109 LEU A C 1
ATOM 845 O O . LEU A 1 109 ? -13.211 4.575 19.328 1.00 86.31 109 LEU A O 1
ATOM 849 N N . ILE A 1 110 ? -11.085 4.790 18.614 1.00 83.06 110 ILE A N 1
ATOM 850 C CA . ILE A 1 110 ? -10.463 4.069 19.737 1.00 83.06 110 ILE A CA 1
ATOM 851 C C . ILE A 1 110 ? -10.700 4.824 21.048 1.00 83.06 110 ILE A C 1
ATOM 853 O O . ILE A 1 110 ? -11.163 4.226 22.019 1.00 83.06 110 ILE A O 1
ATOM 857 N N . GLU A 1 111 ? -10.464 6.139 21.066 1.00 87.69 111 GLU A N 1
ATOM 858 C CA . GLU A 1 111 ? -10.697 6.995 22.241 1.00 87.69 111 GLU A CA 1
ATOM 859 C C . GLU A 1 111 ? -12.166 6.981 22.700 1.00 87.69 111 GLU A C 1
ATOM 861 O O . GLU A 1 111 ? -12.456 7.079 23.892 1.00 87.69 111 GLU A O 1
ATOM 866 N N . GLN A 1 112 ? -13.102 6.809 21.762 1.00 84.81 112 GLN A N 1
ATOM 867 C CA . GLN A 1 112 ? -14.540 6.705 22.029 1.00 84.81 112 GLN A CA 1
ATOM 868 C C . GLN A 1 112 ? -15.005 5.286 22.408 1.00 84.81 112 GLN A C 1
ATOM 870 O O . GLN A 1 112 ? -16.193 5.087 22.661 1.00 84.81 112 GLN A O 1
ATOM 875 N N . GLY A 1 113 ? -14.118 4.285 22.410 1.00 79.38 113 GLY A N 1
ATOM 876 C CA . GLY A 1 113 ? -14.481 2.882 22.648 1.00 79.38 113 GLY A CA 1
ATOM 877 C C . GLY A 1 113 ? -15.290 2.240 21.511 1.00 79.38 113 GLY A C 1
ATOM 878 O O . GLY A 1 113 ? -15.918 1.198 21.698 1.00 79.38 113 GLY A O 1
ATOM 879 N N . ARG A 1 114 ? -15.303 2.851 20.319 1.00 78.19 114 ARG A N 1
ATOM 880 C CA . ARG A 1 114 ? -16.037 2.375 19.136 1.00 78.19 114 ARG A CA 1
ATOM 881 C C . ARG A 1 114 ? -15.201 1.368 18.351 1.00 78.19 114 ARG A C 1
ATOM 883 O O . ARG A 1 114 ? -14.739 1.634 17.246 1.00 78.19 114 ARG A O 1
ATOM 890 N N . PHE A 1 115 ? -15.008 0.194 18.939 1.00 79.12 115 PHE A N 1
ATOM 891 C CA . PHE A 1 115 ? -14.027 -0.787 18.469 1.00 79.12 115 PHE A CA 1
ATOM 892 C C . PHE A 1 115 ? -14.285 -1.336 17.059 1.00 79.12 115 PHE A C 1
ATOM 894 O O . PHE A 1 115 ? -13.351 -1.430 16.268 1.00 79.12 115 PHE A O 1
ATOM 901 N N . GLY A 1 116 ? -15.539 -1.649 16.714 1.00 76.81 116 GLY A N 1
ATOM 902 C CA . GLY A 1 116 ? -15.879 -2.146 15.373 1.00 76.81 116 GLY A CA 1
ATOM 903 C C . GLY A 1 116 ? -15.651 -1.104 14.273 1.00 76.81 116 GLY A C 1
ATOM 904 O O . GLY A 1 116 ? -15.117 -1.420 13.211 1.00 76.81 116 GLY A O 1
ATOM 905 N N . ASP A 1 117 ? -15.988 0.154 14.556 1.00 81.38 117 ASP A N 1
ATOM 906 C CA . ASP A 1 117 ? -15.779 1.259 13.619 1.00 81.38 117 ASP A CA 1
ATOM 907 C C . ASP A 1 117 ? -14.286 1.586 13.478 1.00 81.38 117 ASP A C 1
ATOM 909 O O . ASP A 1 117 ? -13.802 1.804 12.370 1.00 81.38 117 ASP A O 1
ATOM 913 N N . ALA A 1 118 ? -13.535 1.569 14.587 1.00 81.38 118 ALA A N 1
ATOM 914 C CA . ALA A 1 118 ? -12.087 1.765 14.572 1.00 81.38 118 ALA A CA 1
ATOM 915 C C . ALA A 1 118 ? -11.383 0.699 13.725 1.00 81.38 118 ALA A C 1
ATOM 917 O O . ALA A 1 118 ? -10.547 1.032 12.886 1.00 81.38 118 ALA A O 1
ATOM 918 N N . LEU A 1 119 ? -11.751 -0.574 13.902 1.00 83.25 119 LEU A N 1
ATOM 919 C CA . LEU A 1 119 ? -11.209 -1.678 13.112 1.00 83.25 119 LEU A CA 1
ATOM 920 C C . LEU A 1 119 ? -11.541 -1.526 11.622 1.00 83.25 119 LEU A C 1
ATOM 922 O O . LEU A 1 119 ? -10.691 -1.791 10.776 1.00 83.25 119 LEU A O 1
ATOM 926 N N . THR A 1 120 ? -12.752 -1.059 11.305 1.00 85.94 120 THR A N 1
ATOM 927 C CA . THR A 1 120 ? -13.180 -0.792 9.924 1.00 85.94 120 THR A CA 1
ATOM 928 C C . THR A 1 120 ? -12.318 0.292 9.283 1.00 85.94 120 THR A C 1
ATOM 930 O O . THR A 1 120 ? -11.752 0.057 8.219 1.00 85.94 120 THR A O 1
ATOM 933 N N . ALA A 1 121 ? -12.126 1.424 9.966 1.00 85.25 121 ALA A N 1
ATOM 934 C CA . ALA A 1 121 ? -11.264 2.505 9.490 1.00 85.25 121 ALA A CA 1
ATOM 935 C C . ALA A 1 121 ? -9.819 2.025 9.253 1.00 85.25 121 ALA A C 1
ATOM 937 O O . ALA A 1 121 ? -9.233 2.279 8.201 1.00 85.25 121 ALA A O 1
ATOM 938 N N . ILE A 1 122 ? -9.253 1.252 10.189 1.00 84.00 122 ILE A N 1
ATOM 939 C CA . ILE A 1 122 ? -7.903 0.689 10.029 1.00 84.00 122 ILE A CA 1
ATOM 940 C C . ILE A 1 122 ? -7.827 -0.227 8.798 1.00 84.00 122 ILE A C 1
ATOM 942 O O . ILE A 1 122 ? -6.862 -0.153 8.035 1.00 84.00 122 ILE A O 1
ATOM 946 N N . ASN A 1 123 ? -8.851 -1.057 8.580 1.00 86.00 123 ASN A N 1
ATOM 947 C CA . ASN A 1 123 ? -8.898 -1.978 7.448 1.00 86.00 123 ASN A CA 1
ATOM 948 C C . ASN A 1 123 ? -8.956 -1.221 6.120 1.00 86.00 123 ASN A C 1
ATOM 950 O O . ASN A 1 123 ? -8.219 -1.544 5.194 1.00 86.00 123 ASN A O 1
ATOM 954 N N . GLU A 1 124 ? -9.799 -0.191 6.038 1.00 88.62 124 GLU A N 1
ATOM 955 C CA . GLU A 1 124 ? -9.912 0.664 4.856 1.00 88.62 124 GLU A CA 1
ATOM 956 C C . GLU A 1 124 ? -8.568 1.320 4.513 1.00 88.62 124 GLU A C 1
ATOM 958 O O . GLU A 1 124 ? -8.145 1.278 3.358 1.00 88.62 124 GLU A O 1
ATOM 963 N N . GLY A 1 125 ? -7.845 1.840 5.512 1.00 87.94 125 GLY A N 1
ATOM 964 C CA . GLY A 1 125 ? -6.514 2.419 5.305 1.00 87.94 125 GLY A CA 1
ATOM 965 C C . GLY A 1 125 ? -5.490 1.409 4.770 1.00 87.94 125 GLY A C 1
ATOM 966 O O . GLY A 1 125 ? -4.729 1.722 3.852 1.00 87.94 125 GLY A O 1
ATOM 967 N N . LEU A 1 126 ? -5.484 0.183 5.307 1.00 85.12 126 LEU A N 1
ATOM 968 C CA . LEU A 1 126 ? -4.581 -0.882 4.854 1.00 85.12 126 LEU A CA 1
ATOM 969 C C . LEU A 1 126 ? -4.938 -1.404 3.459 1.00 85.12 126 LEU A C 1
ATOM 971 O O . LEU A 1 126 ? -4.031 -1.677 2.675 1.00 85.12 126 LEU A O 1
ATOM 975 N N . ILE A 1 127 ? -6.229 -1.523 3.136 1.00 86.81 127 ILE A N 1
ATOM 976 C CA . ILE A 1 127 ? -6.702 -1.945 1.811 1.00 86.81 127 ILE A CA 1
ATOM 977 C C . ILE A 1 127 ? -6.248 -0.943 0.754 1.00 86.81 127 ILE A C 1
ATOM 979 O O . ILE A 1 127 ? -5.614 -1.340 -0.222 1.00 86.81 127 ILE A O 1
ATOM 983 N N . VAL A 1 128 ? -6.515 0.347 0.972 1.00 88.62 128 VAL A N 1
ATOM 984 C CA . VAL A 1 128 ? -6.175 1.402 0.009 1.00 88.62 128 VAL A CA 1
ATOM 985 C C . VAL A 1 128 ? -4.667 1.465 -0.238 1.00 88.62 128 VAL A C 1
ATOM 987 O O . VAL A 1 128 ? -4.238 1.549 -1.388 1.00 88.62 128 VAL A O 1
ATOM 990 N N . ILE A 1 129 ? -3.842 1.352 0.810 1.00 87.56 129 ILE A N 1
ATOM 991 C CA . ILE A 1 129 ? -2.391 1.240 0.620 1.00 87.56 129 ILE A CA 1
ATOM 992 C C . ILE A 1 129 ? -2.053 -0.054 -0.132 1.00 87.56 129 ILE A C 1
ATOM 994 O O . ILE A 1 129 ? -1.308 -0.005 -1.104 1.00 87.56 129 ILE A O 1
ATOM 998 N N . GLY A 1 130 ? -2.620 -1.202 0.244 1.00 83.38 130 GLY A N 1
ATOM 999 C CA . GLY A 1 130 ? -2.348 -2.499 -0.388 1.00 83.38 130 GLY A CA 1
ATOM 1000 C C . GLY A 1 130 ? -2.600 -2.545 -1.902 1.00 83.38 130 GLY A C 1
ATOM 1001 O O . GLY A 1 130 ? -1.893 -3.252 -2.629 1.00 83.38 130 GLY A O 1
ATOM 1002 N N . GLU A 1 131 ? -3.534 -1.744 -2.418 1.00 87.88 131 GLU A N 1
ATOM 1003 C CA . GLU A 1 131 ? -3.801 -1.617 -3.859 1.00 87.88 131 GLU A CA 1
ATOM 1004 C C . GLU A 1 131 ? -2.601 -1.073 -4.663 1.00 87.88 131 GLU A C 1
ATOM 1006 O O . GLU A 1 131 ? -2.503 -1.311 -5.874 1.00 87.88 131 GLU A O 1
ATOM 1011 N N . LEU A 1 132 ? -1.626 -0.438 -3.999 1.00 87.62 132 LEU A N 1
ATOM 1012 C CA . LEU A 1 132 ? -0.387 0.058 -4.609 1.00 87.62 132 LEU A CA 1
ATOM 1013 C C . LEU A 1 132 ? 0.555 -1.058 -5.080 1.00 87.62 132 LEU A C 1
ATOM 1015 O O . LEU A 1 132 ? 1.432 -0.816 -5.912 1.00 87.62 132 LEU A O 1
ATOM 1019 N N . LYS A 1 133 ? 0.358 -2.304 -4.638 1.00 85.69 133 LYS A N 1
ATOM 1020 C CA . LYS A 1 133 ? 1.245 -3.429 -4.976 1.00 85.69 133 LYS A CA 1
ATOM 1021 C C . LYS A 1 133 ? 1.376 -3.615 -6.478 1.00 85.69 133 LYS A C 1
ATOM 1023 O O . LYS A 1 133 ? 2.473 -3.707 -7.025 1.00 85.69 133 LYS A O 1
ATOM 1028 N N . LYS A 1 134 ? 0.234 -3.687 -7.160 1.00 86.25 134 LYS A N 1
ATOM 1029 C CA . LYS A 1 134 ? 0.169 -3.977 -8.592 1.00 86.25 134 LYS A CA 1
ATOM 1030 C C . LYS A 1 134 ? 0.889 -2.917 -9.440 1.00 86.25 134 LYS A C 1
ATOM 1032 O O . LYS A 1 134 ? 1.692 -3.319 -10.284 1.00 86.25 134 LYS A O 1
ATOM 1037 N N . PRO A 1 135 ? 0.645 -1.600 -9.271 1.00 86.44 135 PRO A N 1
ATOM 1038 C CA . PRO A 1 135 ? 1.381 -0.594 -10.031 1.00 86.44 135 PRO A CA 1
ATOM 1039 C C . PRO A 1 135 ? 2.882 -0.572 -9.699 1.00 86.44 135 PRO A C 1
ATOM 1041 O O . PRO A 1 135 ? 3.683 -0.471 -10.629 1.00 86.44 135 PRO A O 1
ATOM 1044 N N . LEU A 1 136 ? 3.274 -0.747 -8.430 1.00 84.12 136 LEU A N 1
ATOM 1045 C CA . LEU A 1 136 ? 4.683 -0.780 -8.011 1.00 84.12 136 LEU A CA 1
ATOM 1046 C C . LEU A 1 136 ? 5.452 -1.955 -8.633 1.00 84.12 136 LEU A C 1
ATOM 1048 O O . LEU A 1 136 ? 6.497 -1.761 -9.259 1.00 84.12 136 LEU A O 1
ATOM 1052 N N . VAL A 1 137 ? 4.894 -3.165 -8.539 1.00 83.38 137 VAL A N 1
ATOM 1053 C CA . VAL A 1 137 ? 5.455 -4.374 -9.162 1.00 83.38 137 VAL A CA 1
ATOM 1054 C C . VAL A 1 137 ? 5.516 -4.233 -10.684 1.00 83.38 137 VAL A C 1
ATOM 1056 O O . VAL A 1 137 ? 6.518 -4.594 -11.294 1.00 83.38 137 VAL A O 1
ATOM 1059 N N . GLY A 1 138 ? 4.493 -3.643 -11.308 1.00 84.81 138 GLY A N 1
ATOM 1060 C CA . GLY A 1 138 ? 4.491 -3.399 -12.751 1.00 84.81 138 GLY A CA 1
ATOM 1061 C C . GLY A 1 138 ? 5.642 -2.498 -13.213 1.00 84.81 138 GLY A C 1
ATOM 1062 O O . GLY A 1 138 ? 6.269 -2.786 -14.233 1.00 84.81 138 GLY A O 1
ATOM 1063 N N . ILE A 1 139 ? 5.955 -1.439 -12.458 1.00 83.06 139 ILE A N 1
ATOM 1064 C CA . ILE A 1 139 ? 7.103 -0.561 -12.737 1.00 83.06 139 ILE A CA 1
ATOM 1065 C C . ILE A 1 139 ? 8.416 -1.331 -12.578 1.00 83.06 139 ILE A C 1
ATOM 1067 O O . ILE A 1 139 ? 9.251 -1.301 -13.485 1.00 83.06 139 ILE A O 1
ATOM 1071 N N . ARG A 1 140 ? 8.580 -2.065 -11.471 1.00 78.94 140 ARG A N 1
ATOM 1072 C CA . ARG A 1 140 ? 9.754 -2.915 -11.225 1.00 78.94 140 ARG A CA 1
ATOM 1073 C C . ARG A 1 140 ? 10.003 -3.883 -12.381 1.00 78.94 140 ARG A C 1
ATOM 1075 O O . ARG A 1 140 ? 11.109 -3.952 -12.912 1.00 78.94 140 ARG A O 1
ATOM 1082 N N . ASP A 1 141 ? 8.973 -4.604 -12.808 1.00 81.88 141 ASP A N 1
ATOM 1083 C CA . ASP A 1 141 ? 9.096 -5.614 -13.856 1.00 81.88 141 ASP A CA 1
ATOM 1084 C C . ASP A 1 141 ? 9.458 -4.977 -15.211 1.00 81.88 141 ASP A C 1
ATOM 1086 O O . ASP A 1 141 ? 10.267 -5.518 -15.968 1.00 81.88 141 ASP A O 1
ATOM 1090 N N . GLN A 1 142 ? 8.923 -3.789 -15.519 1.00 80.38 142 GLN A N 1
ATOM 1091 C CA . GLN A 1 142 ? 9.324 -3.029 -16.707 1.00 80.38 142 GLN A CA 1
ATOM 1092 C C . GLN A 1 142 ? 10.799 -2.606 -16.657 1.00 80.38 142 GLN A C 1
ATOM 1094 O O . GLN A 1 142 ? 11.498 -2.713 -17.666 1.00 80.38 142 GLN A O 1
ATOM 1099 N N . LEU A 1 143 ? 11.288 -2.172 -15.494 1.00 75.44 143 LEU A N 1
ATOM 1100 C CA . LEU A 1 143 ? 12.687 -1.786 -15.293 1.00 75.44 143 LEU A CA 1
ATOM 1101 C C . LEU A 1 143 ? 13.633 -2.991 -15.407 1.00 75.44 143 LEU A C 1
ATOM 1103 O O . LEU A 1 143 ? 14.649 -2.918 -16.101 1.00 75.44 143 LEU A O 1
ATOM 1107 N N . ASN A 1 144 ? 13.266 -4.129 -14.817 1.00 74.06 144 ASN A N 1
ATOM 1108 C CA . ASN A 1 144 ? 14.027 -5.377 -14.921 1.00 74.06 144 ASN A CA 1
ATOM 1109 C C . ASN A 1 144 ? 14.120 -5.872 -16.371 1.00 74.06 144 ASN A C 1
ATOM 1111 O O . ASN A 1 144 ? 15.184 -6.304 -16.821 1.00 74.06 144 ASN A O 1
ATOM 1115 N N . ASN A 1 145 ? 13.039 -5.734 -17.142 1.00 74.31 145 ASN A N 1
ATOM 1116 C CA . ASN A 1 145 ? 13.028 -6.069 -18.565 1.00 74.31 145 ASN A CA 1
ATOM 1117 C C . ASN A 1 145 ? 13.934 -5.163 -19.416 1.00 74.31 145 ASN A C 1
ATOM 1119 O O . ASN A 1 145 ? 14.432 -5.613 -20.451 1.00 74.31 145 ASN A O 1
ATOM 1123 N N . LEU A 1 146 ? 14.163 -3.908 -19.010 1.00 69.00 146 LEU A N 1
ATOM 1124 C CA . LEU A 1 146 ? 15.169 -3.054 -19.652 1.00 69.00 146 LEU A CA 1
ATOM 1125 C C . LEU A 1 146 ? 16.587 -3.529 -19.334 1.00 69.00 146 LEU A C 1
ATOM 1127 O O . LEU A 1 146 ? 17.408 -3.629 -20.241 1.00 69.00 146 LEU A O 1
ATOM 1131 N N . SER A 1 147 ? 16.849 -3.887 -18.077 1.00 61.41 147 SER A N 1
ATOM 1132 C CA . SER A 1 147 ? 18.159 -4.382 -17.644 1.00 61.41 147 SER A CA 1
ATOM 1133 C C . SER A 1 147 ? 18.580 -5.688 -18.316 1.00 61.41 147 SER A C 1
ATOM 1135 O O . SER A 1 147 ? 19.726 -5.848 -18.739 1.00 61.41 147 SER A O 1
ATOM 1137 N N . ALA A 1 148 ? 17.639 -6.622 -18.477 1.00 57.81 148 ALA A N 1
ATOM 1138 C CA . ALA A 1 148 ? 17.895 -7.896 -19.143 1.00 57.81 148 ALA A CA 1
ATOM 1139 C C . ALA A 1 148 ? 18.306 -7.724 -20.620 1.00 57.81 148 ALA A C 1
ATOM 1141 O O . ALA A 1 148 ? 18.947 -8.605 -21.191 1.00 57.81 148 ALA A O 1
ATOM 1142 N N . LYS A 1 149 ? 17.973 -6.581 -21.237 1.00 59.12 149 LYS A N 1
ATOM 1143 C CA . LYS A 1 149 ? 18.328 -6.242 -22.625 1.00 59.12 149 LYS A CA 1
ATOM 1144 C C . LYS A 1 149 ? 19.681 -5.522 -22.756 1.00 59.12 149 LYS A C 1
ATOM 1146 O O . LYS A 1 149 ? 20.098 -5.223 -23.872 1.00 59.12 149 LYS A O 1
ATOM 1151 N N . GLY A 1 150 ? 20.390 -5.299 -21.649 1.00 53.28 150 GLY A N 1
ATOM 1152 C CA . GLY A 1 150 ? 21.735 -4.726 -21.588 1.00 53.28 150 GLY A CA 1
ATOM 1153 C C . GLY A 1 150 ? 21.946 -4.018 -20.251 1.00 53.28 150 GLY A C 1
ATOM 1154 O O . GLY A 1 150 ? 21.021 -3.384 -19.758 1.00 53.28 150 GLY A O 1
ATOM 1155 N N . ARG A 1 151 ? 23.150 -4.107 -19.655 1.00 52.03 151 ARG A N 1
ATOM 1156 C CA . ARG A 1 151 ? 23.494 -3.411 -18.395 1.00 52.03 151 ARG A CA 1
ATOM 1157 C C . ARG A 1 151 ? 23.307 -1.900 -18.552 1.00 52.03 151 ARG A C 1
ATOM 1159 O O . ARG A 1 151 ? 24.229 -1.184 -18.928 1.00 52.03 151 ARG A O 1
ATOM 1166 N N . THR A 1 152 ? 22.110 -1.417 -18.264 1.00 53.78 152 THR A N 1
ATOM 1167 C CA . THR A 1 152 ? 21.785 0.002 -18.199 1.00 53.78 152 THR A CA 1
ATOM 1168 C C . THR A 1 152 ? 21.911 0.480 -16.759 1.00 53.78 152 THR A C 1
ATOM 1170 O O . THR A 1 152 ? 21.464 -0.207 -15.838 1.00 53.78 152 THR A O 1
ATOM 1173 N N . ILE A 1 153 ? 22.490 1.673 -16.594 1.00 53.59 153 ILE A N 1
ATOM 1174 C CA . ILE A 1 153 ? 22.702 2.422 -15.337 1.00 53.59 153 ILE A CA 1
ATOM 1175 C C . ILE A 1 153 ? 21.489 2.340 -14.392 1.00 53.59 153 ILE A C 1
ATOM 1177 O O . ILE A 1 153 ? 21.653 2.131 -13.197 1.00 53.59 153 ILE A O 1
ATOM 1181 N N . VAL A 1 154 ? 20.279 2.365 -14.960 1.00 55.12 154 VAL A N 1
ATOM 1182 C CA . VAL A 1 154 ? 18.986 2.246 -14.266 1.00 55.12 154 VAL A CA 1
ATOM 1183 C C . VAL A 1 154 ? 18.910 1.039 -13.317 1.00 55.12 154 VAL A C 1
ATOM 1185 O O . VAL A 1 154 ? 18.350 1.152 -12.234 1.00 55.12 154 VAL A O 1
ATOM 1188 N N . THR A 1 155 ? 19.491 -0.109 -13.674 1.00 57.34 155 THR A N 1
ATOM 1189 C CA . THR A 1 155 ? 19.424 -1.313 -12.821 1.00 57.34 155 THR A CA 1
ATOM 1190 C C . THR A 1 155 ? 20.302 -1.235 -11.582 1.00 57.34 155 THR A C 1
ATOM 1192 O O . THR A 1 155 ? 19.939 -1.757 -10.532 1.00 57.34 155 THR A O 1
ATOM 1195 N N . GLU A 1 156 ? 21.476 -0.621 -11.716 1.00 58.88 156 GLU A N 1
ATOM 1196 C CA . GLU A 1 156 ? 22.420 -0.490 -10.609 1.00 58.88 156 GLU A CA 1
ATOM 1197 C C . GLU A 1 156 ? 21.885 0.524 -9.594 1.00 58.88 156 GLU A C 1
ATOM 1199 O O . GLU A 1 156 ? 21.866 0.241 -8.399 1.00 58.88 156 GLU A O 1
ATOM 1204 N N . SER A 1 157 ? 21.326 1.639 -10.073 1.00 59.88 157 SER A N 1
ATOM 1205 C CA . SER A 1 157 ? 20.662 2.621 -9.220 1.00 59.88 157 SER A CA 1
ATOM 1206 C C . SER A 1 157 ? 19.487 2.034 -8.432 1.00 59.88 157 SER A C 1
ATOM 1208 O O . SER A 1 157 ? 19.374 2.259 -7.231 1.00 59.88 157 SER A O 1
ATOM 1210 N N . LEU A 1 158 ? 18.627 1.229 -9.071 1.00 58.56 158 LEU A N 1
ATOM 1211 C CA . LEU A 1 158 ? 17.494 0.569 -8.402 1.00 58.56 158 LEU A CA 1
ATOM 1212 C C . LEU A 1 158 ? 17.932 -0.378 -7.285 1.00 58.56 158 LEU A C 1
ATOM 1214 O O . LEU A 1 158 ? 17.320 -0.406 -6.216 1.00 58.56 158 LEU A O 1
ATOM 1218 N N . ARG A 1 159 ? 19.013 -1.127 -7.524 1.00 62.62 159 ARG A N 1
ATOM 1219 C CA . ARG A 1 159 ? 19.601 -2.027 -6.533 1.00 62.62 159 ARG A CA 1
ATOM 1220 C C . ARG A 1 159 ? 20.218 -1.251 -5.368 1.00 62.62 159 ARG A C 1
ATOM 1222 O O . ARG A 1 159 ? 20.012 -1.637 -4.222 1.00 62.62 159 ARG A O 1
ATOM 1229 N N . GLN A 1 160 ? 20.937 -0.162 -5.643 1.00 62.78 160 GLN A N 1
ATOM 1230 C CA . GLN A 1 160 ? 21.535 0.690 -4.607 1.00 62.78 160 GLN A CA 1
ATOM 1231 C C . GLN A 1 160 ? 20.484 1.409 -3.755 1.00 62.78 160 GLN A C 1
ATOM 1233 O O . GLN A 1 160 ? 20.687 1.583 -2.557 1.00 62.78 160 GLN A O 1
ATOM 1238 N N . MET A 1 161 ? 19.343 1.768 -4.346 1.00 61.78 161 MET A N 1
ATOM 1239 C CA . MET A 1 161 ? 18.219 2.389 -3.639 1.00 61.78 161 MET A CA 1
ATOM 1240 C C . MET A 1 161 ? 17.378 1.399 -2.819 1.00 61.78 161 MET A C 1
ATOM 1242 O O . MET A 1 161 ? 16.461 1.823 -2.124 1.00 61.78 161 MET A O 1
ATOM 1246 N N . GLY A 1 162 ? 17.648 0.090 -2.894 1.00 62.84 162 GLY A N 1
ATOM 1247 C CA . GLY A 1 162 ? 16.905 -0.917 -2.129 1.00 62.84 162 GLY A CA 1
ATOM 1248 C C . GLY A 1 162 ? 15.432 -1.054 -2.529 1.00 62.84 162 GLY A C 1
ATOM 1249 O O . GLY A 1 162 ? 14.660 -1.633 -1.772 1.00 62.84 162 GLY A O 1
ATOM 1250 N N . PHE A 1 163 ? 15.044 -0.560 -3.711 1.00 67.69 163 PHE A N 1
ATOM 1251 C CA . PHE A 1 163 ? 13.646 -0.452 -4.144 1.00 67.69 163 PHE A CA 1
ATOM 1252 C C . PHE A 1 163 ? 12.880 -1.782 -4.052 1.00 67.69 163 PHE A C 1
ATOM 1254 O O . PHE A 1 163 ? 11.772 -1.828 -3.522 1.00 67.69 163 PHE A O 1
ATOM 1261 N N . ASP A 1 164 ? 13.502 -2.877 -4.494 1.00 69.56 164 ASP A N 1
ATOM 1262 C CA . ASP A 1 164 ? 12.905 -4.216 -4.431 1.00 69.56 164 ASP A CA 1
ATOM 1263 C C . ASP A 1 164 ? 12.684 -4.680 -2.986 1.00 69.56 164 ASP A C 1
ATOM 1265 O O . ASP A 1 164 ? 11.622 -5.201 -2.651 1.00 69.56 164 ASP A O 1
ATOM 1269 N N . LYS A 1 165 ? 13.668 -4.433 -2.114 1.00 75.62 165 LYS A N 1
ATOM 1270 C CA . LYS A 1 165 ? 13.622 -4.832 -0.704 1.00 75.62 165 LYS A CA 1
ATOM 1271 C C . LYS A 1 165 ? 12.534 -4.073 0.056 1.00 75.6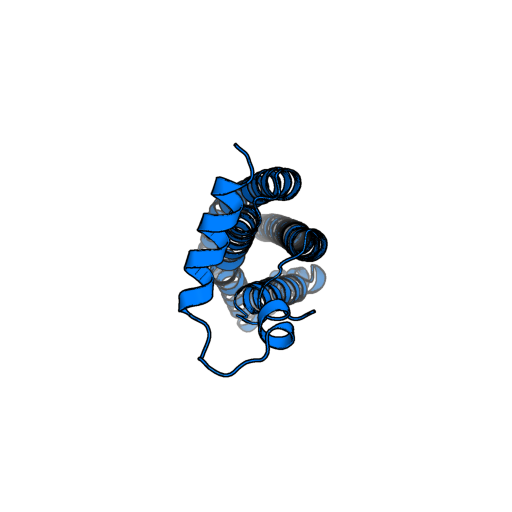2 165 LYS A C 1
ATOM 1273 O O . LYS A 1 165 ? 11.834 -4.673 0.866 1.00 75.62 165 LYS A O 1
ATOM 1278 N N . GLU A 1 166 ? 12.385 -2.777 -0.211 1.00 74.19 166 GLU A N 1
ATOM 1279 C CA . GLU A 1 166 ? 11.359 -1.949 0.431 1.00 74.19 166 GLU A CA 1
ATOM 1280 C C . GLU A 1 166 ? 9.946 -2.350 -0.019 1.00 74.19 166 GLU A C 1
ATOM 1282 O O . GLU A 1 166 ? 9.051 -2.454 0.818 1.00 74.19 166 GLU A O 1
ATOM 1287 N N . ILE A 1 167 ? 9.744 -2.674 -1.305 1.00 75.81 167 ILE A N 1
ATOM 1288 C CA . ILE A 1 167 ? 8.458 -3.197 -1.804 1.00 75.81 167 ILE A CA 1
ATOM 1289 C C . ILE A 1 167 ? 8.119 -4.549 -1.167 1.00 75.81 167 ILE A C 1
ATOM 1291 O O . ILE A 1 167 ? 6.975 -4.766 -0.773 1.00 75.81 167 ILE A O 1
ATOM 1295 N N . GLU A 1 168 ? 9.081 -5.466 -1.062 1.00 79.56 168 GLU A N 1
ATOM 1296 C CA . GLU A 1 168 ? 8.856 -6.787 -0.460 1.00 79.56 168 GLU A CA 1
ATOM 1297 C C . GLU A 1 168 ? 8.538 -6.697 1.038 1.00 79.56 168 GLU A C 1
ATOM 1299 O O . GLU A 1 168 ? 7.616 -7.361 1.525 1.00 79.56 168 GLU A O 1
ATOM 1304 N N . ALA A 1 169 ? 9.266 -5.849 1.771 1.00 77.62 169 ALA A N 1
ATOM 1305 C CA . ALA A 1 169 ? 9.005 -5.600 3.185 1.00 77.62 169 ALA A CA 1
ATOM 1306 C C . ALA A 1 169 ? 7.615 -4.979 3.393 1.00 77.62 169 ALA A C 1
ATOM 1308 O O . ALA A 1 169 ? 6.870 -5.393 4.284 1.00 77.62 169 ALA A O 1
ATOM 1309 N N . TRP A 1 170 ? 7.248 -4.019 2.543 1.00 83.31 170 TRP A N 1
ATOM 1310 C CA . TRP A 1 170 ? 5.941 -3.371 2.562 1.00 83.31 170 TRP A CA 1
ATOM 1311 C C . TRP A 1 170 ? 4.800 -4.358 2.269 1.00 83.31 170 TRP A C 1
ATOM 1313 O O . TRP A 1 170 ? 3.833 -4.418 3.028 1.00 83.31 170 TRP A O 1
ATOM 1323 N N . ASP A 1 171 ? 4.931 -5.191 1.234 1.00 78.69 171 ASP A N 1
ATOM 1324 C CA . ASP A 1 171 ? 3.917 -6.181 0.844 1.00 78.69 171 ASP A CA 1
ATOM 1325 C C . ASP A 1 171 ? 3.686 -7.239 1.932 1.00 78.69 1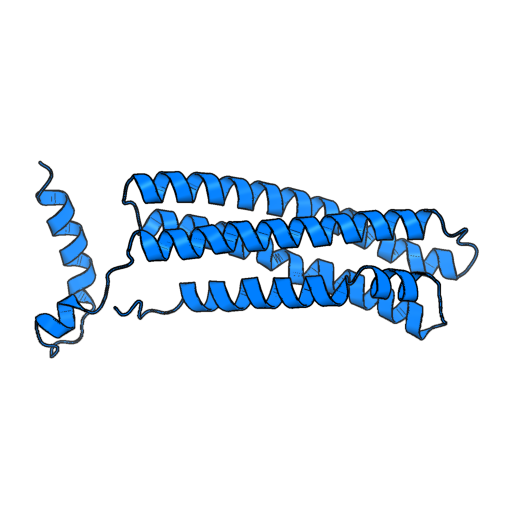71 ASP A C 1
ATOM 1327 O O . ASP A 1 171 ? 2.549 -7.618 2.233 1.00 78.69 171 ASP A O 1
ATOM 1331 N N . THR A 1 172 ? 4.777 -7.676 2.565 1.00 81.31 172 THR A N 1
ATOM 1332 C CA . THR A 1 172 ? 4.729 -8.601 3.702 1.00 81.31 172 THR A CA 1
ATOM 1333 C C . THR A 1 172 ? 3.973 -7.974 4.872 1.00 81.31 172 THR A C 1
ATOM 1335 O O . THR A 1 172 ? 3.076 -8.612 5.420 1.00 81.31 172 THR A O 1
ATOM 1338 N N . SER A 1 173 ? 4.271 -6.711 5.203 1.00 76.81 173 SER A N 1
ATOM 1339 C CA . SER A 1 173 ? 3.588 -5.970 6.271 1.00 76.81 173 SER A CA 1
ATOM 1340 C C . SER A 1 173 ? 2.083 -5.849 6.014 1.00 76.81 173 SER A C 1
ATOM 1342 O O . SER A 1 173 ? 1.275 -6.184 6.882 1.00 76.81 173 SER A O 1
ATOM 1344 N N . VAL A 1 174 ? 1.679 -5.428 4.809 1.00 76.56 174 VAL A N 1
ATOM 1345 C CA . VAL A 1 174 ? 0.255 -5.313 4.445 1.00 76.56 174 VAL A CA 1
ATOM 1346 C C . VAL A 1 174 ? -0.446 -6.663 4.594 1.00 76.56 174 VAL A C 1
ATOM 1348 O O . VAL A 1 174 ? -1.494 -6.741 5.238 1.00 76.56 174 VAL A O 1
ATOM 1351 N N . THR A 1 175 ? 0.137 -7.722 4.026 1.00 78.38 175 THR A N 1
ATOM 1352 C CA . THR A 1 175 ? -0.464 -9.064 3.966 1.00 78.38 175 THR A CA 1
ATOM 1353 C C . THR A 1 175 ? -0.590 -9.703 5.346 1.00 78.38 175 THR A C 1
ATOM 1355 O O . THR A 1 175 ? -1.637 -10.257 5.681 1.00 78.38 175 THR A O 1
ATOM 1358 N N . GLU A 1 176 ? 0.462 -9.626 6.163 1.00 79.25 176 GLU A N 1
ATOM 1359 C CA . GLU A 1 176 ? 0.457 -10.186 7.513 1.00 79.25 176 GLU A CA 1
ATOM 1360 C C . GLU A 1 176 ? -0.659 -9.564 8.355 1.00 79.25 176 GLU A C 1
ATOM 1362 O O . GLU A 1 176 ? -1.418 -10.270 9.024 1.00 79.25 176 GLU A O 1
ATOM 1367 N N . TRP A 1 177 ? -0.792 -8.240 8.300 1.00 72.00 177 TRP A N 1
ATOM 1368 C CA . TRP A 1 177 ? -1.710 -7.527 9.173 1.00 72.00 177 TRP A CA 1
ATOM 1369 C C . TRP A 1 177 ? -3.154 -7.533 8.691 1.00 72.00 177 TRP A C 1
ATOM 1371 O O . TRP A 1 177 ? -4.045 -7.688 9.523 1.00 72.00 177 TRP A O 1
ATOM 1381 N N . THR A 1 178 ? -3.409 -7.490 7.381 1.00 70.25 178 THR A N 1
ATOM 1382 C CA . THR A 1 178 ? -4.760 -7.792 6.867 1.00 70.25 178 THR A CA 1
ATOM 1383 C C . THR A 1 178 ? -5.166 -9.225 7.199 1.00 70.25 178 THR A C 1
ATOM 1385 O O . THR A 1 178 ? -6.296 -9.456 7.621 1.00 70.25 178 THR A O 1
ATOM 1388 N N . GLY A 1 179 ? -4.239 -10.184 7.107 1.00 70.56 179 GLY A N 1
ATOM 1389 C CA . GLY A 1 179 ? -4.472 -11.564 7.531 1.00 70.56 179 GLY A CA 1
ATOM 1390 C C . GLY A 1 179 ? -4.870 -11.663 9.003 1.00 70.56 179 GLY A C 1
ATOM 1391 O O . GLY A 1 179 ? -5.858 -12.322 9.321 1.00 70.56 179 GLY A O 1
ATOM 1392 N N . ARG A 1 180 ? -4.160 -10.953 9.893 1.00 69.69 180 ARG A N 1
ATOM 1393 C CA . ARG A 1 180 ? -4.529 -10.856 11.312 1.00 69.69 180 ARG A CA 1
ATOM 1394 C C . ARG A 1 180 ? -5.935 -10.284 11.463 1.00 69.69 180 ARG A C 1
ATOM 1396 O O . ARG A 1 180 ? -6.745 -10.907 12.133 1.00 69.69 180 ARG A O 1
ATOM 1403 N N . MET A 1 181 ? -6.252 -9.178 10.785 1.00 65.25 181 MET A N 1
ATOM 1404 C CA . MET A 1 181 ? -7.549 -8.493 10.890 1.00 65.25 181 MET A CA 1
ATOM 1405 C C . MET A 1 181 ? -8.768 -9.348 10.504 1.00 65.25 181 MET A C 1
ATOM 1407 O O . MET A 1 181 ? -9.865 -9.119 11.010 1.00 65.25 181 MET A O 1
ATOM 1411 N N . VAL A 1 182 ? -8.582 -10.335 9.625 1.00 61.69 182 VAL A N 1
ATOM 1412 C CA . VAL A 1 182 ? -9.644 -11.230 9.133 1.00 61.69 182 VAL A CA 1
ATOM 1413 C C . VAL A 1 182 ? -9.852 -12.451 10.045 1.00 61.69 182 VAL A C 1
ATOM 1415 O O . VAL A 1 182 ? -10.839 -13.173 9.888 1.00 61.69 182 VAL A O 1
ATOM 1418 N N . LEU A 1 183 ? -8.965 -12.705 11.018 1.00 56.84 183 LEU A N 1
ATOM 1419 C CA . LEU A 1 183 ? -9.089 -13.871 11.893 1.00 56.84 183 LEU A CA 1
ATOM 1420 C C . LEU A 1 183 ? -10.319 -13.747 12.816 1.00 56.84 183 LEU A C 1
ATOM 1422 O O . LEU A 1 183 ? -10.415 -12.805 13.600 1.00 56.84 183 LEU A O 1
ATOM 1426 N N . PRO A 1 184 ? -11.240 -14.733 12.803 1.00 45.31 184 PRO A N 1
ATOM 1427 C CA . PRO A 1 184 ? -12.439 -14.728 13.646 1.00 45.31 184 PRO A CA 1
ATOM 1428 C C . PRO A 1 184 ? -12.156 -15.075 15.117 1.00 45.31 184 PRO A C 1
ATOM 1430 O O . PRO A 1 184 ? -13.082 -15.190 15.911 1.00 45.31 184 PRO A O 1
ATOM 1433 N N . THR A 1 185 ? -10.896 -15.288 15.495 1.00 45.62 185 THR A N 1
ATOM 1434 C CA . THR A 1 185 ? -10.500 -15.671 16.853 1.00 45.62 185 THR A CA 1
ATOM 1435 C C . THR A 1 185 ? -9.431 -14.724 17.373 1.00 45.62 185 THR A C 1
ATOM 1437 O O . THR A 1 185 ? -8.250 -15.068 17.413 1.00 45.62 185 THR A O 1
ATOM 1440 N N . TRP A 1 186 ? -9.861 -13.540 17.795 1.00 49.06 186 TRP A N 1
ATOM 1441 C CA . TRP A 1 186 ? -9.095 -12.696 18.708 1.00 49.06 186 TRP A CA 1
ATOM 1442 C C . TRP A 1 186 ? -9.197 -13.326 20.096 1.00 49.06 186 TRP A C 1
ATOM 1444 O O . TRP A 1 186 ? -10.141 -13.076 20.844 1.00 49.06 186 TRP A O 1
ATOM 1454 N N . LYS A 1 187 ? -8.303 -14.278 20.371 1.00 38.97 187 LYS A N 1
ATOM 1455 C CA . LYS A 1 187 ? -8.210 -14.947 21.670 1.00 38.97 187 LYS A CA 1
ATOM 1456 C C . LYS A 1 187 ? -7.185 -14.236 22.553 1.00 38.97 187 LYS A C 1
ATOM 1458 O O . LYS A 1 187 ? -6.090 -13.948 22.081 1.00 38.97 187 LYS A O 1
ATOM 1463 N N . LEU A 1 188 ? -7.629 -14.032 23.798 1.00 35.34 188 LEU A N 1
ATOM 1464 C CA . LEU A 1 188 ? -6.900 -13.755 25.045 1.00 35.34 188 LEU A CA 1
ATOM 1465 C C . LEU A 1 188 ? -5.436 -14.207 25.066 1.00 35.34 188 LEU A C 1
ATOM 1467 O O . LEU A 1 188 ? -5.189 -15.378 24.692 1.00 35.34 188 LEU A O 1
#

Secondary structure (DSSP, 8-state):
--HHHHHHHHHHHGGGS-TT--HHHHHTS----HHHHHHHHHHHHHHHHHHHHHHHHHHHHHHHHHHS---THHHHHHHHHHHHHHHHHHHHHHHHHHHHHHHHHHHHHHHTT-HHHHHHHHHHHHHHHHTTHHHHHHHHHHHHHHHTTS--HHHHHHHHTTHHHHHHHHHHHHHHHHHHHH-S----

Radius of gyration: 22.67 Å; chains: 1; bounding box: 54×39×61 Å

Foldseek 3Di:
DVPVVVVVVVVVVVVPDPPDDDPVRVVFFDDDDLVNLVVLLVLLVVLLVLLVLLLVLLVVLLVVLVVPPDDDPRVVLCVVLNVLSVVLNVLSVVLSVLSVVLSVVLVVCSVVVVVVVSLVSSLRSLVSSLVSLVSLVVSVVSQVVSCVVDPDPSVVSCVVSCNVVSSVVSNCSSVVSNVVSPDSGPGD

Sequence (188 aa):
MHAAAHILQTRHLESLVPAGLSAEAQKSIWYLTTEDLESFRINLVKTREMTAVIEAALQQLNTEIHNINICGPISTAVDPIKRAIRKCKEVVESAMESARTQEEVSRALIEQGRFGDALTAINEGLIVIGELKKPLVGIRDQLNNLSAKGRTIVTESLRQMGFDKEIEAWDTSVTEWTGRMVLPTWKL